Protein AF-A0A7S4VC64-F1 (afdb_monomer_lite)

Organism: NCBI:txid311494

Sequence (233 aa):
KFFASSNMVQVRLRLGAAVGELRHVLFEDFPPTAKVLAERPGQGLVALSEDEALPPRIVLSDFTGRRNFYARFSRRENLILLKAMKDHFLQQRNQDRLEELWEMSQEDTMRYKVILQEHLGKEVYPPVLRRFGLPDDQPVQLAVCAMQSIGDNLDVTETWLETEHVMQNTINIENAENLCREIMHKVGFNVKQIEKRLFDKRMQWSGGVRILAQRKQKAVEAQQQKAQEGQSR

Radius of gyration: 23.37 Å; chains: 1; bounding box: 54×50×85 Å

Structure (mmCIF, N/CA/C/O backbone):
data_AF-A0A7S4VC64-F1
#
_entry.id   AF-A0A7S4VC64-F1
#
loop_
_atom_site.group_PDB
_atom_site.id
_atom_site.type_symbol
_atom_site.label_atom_id
_atom_site.label_alt_id
_atom_site.label_comp_id
_atom_site.label_asym_id
_atom_site.label_entity_id
_atom_site.label_seq_id
_atom_site.pdbx_PDB_ins_code
_atom_site.Cartn_x
_atom_site.Cartn_y
_atom_site.Cartn_z
_atom_site.occupancy
_atom_site.B_iso_or_equiv
_atom_site.auth_seq_id
_atom_site.auth_comp_id
_atom_site.auth_asym_id
_atom_site.auth_atom_id
_atom_site.pdbx_PDB_model_num
ATOM 1 N N . LYS A 1 1 ? -14.322 31.426 0.150 1.00 40.38 1 LYS A N 1
ATOM 2 C CA . LYS A 1 1 ? -15.280 30.296 0.221 1.00 40.38 1 LYS A CA 1
ATOM 3 C C . LYS A 1 1 ? -14.901 29.457 1.435 1.00 40.38 1 LYS A C 1
ATOM 5 O O . LYS A 1 1 ? -13.885 28.782 1.380 1.00 40.38 1 LYS A O 1
ATOM 10 N N . PHE A 1 2 ? -15.637 29.588 2.541 1.00 39.72 2 PHE A N 1
ATOM 11 C CA . PHE A 1 2 ? -15.517 28.687 3.688 1.00 39.72 2 PHE A CA 1
ATOM 12 C C . PHE A 1 2 ? -16.130 27.354 3.263 1.00 39.72 2 PHE A C 1
ATOM 14 O O . PHE A 1 2 ? -17.342 27.270 3.078 1.00 39.72 2 PHE A O 1
ATOM 21 N N . PHE A 1 3 ? -15.306 26.337 3.026 1.00 44.88 3 PHE A N 1
ATOM 22 C CA . PHE A 1 3 ? -15.821 24.977 2.991 1.00 44.88 3 PHE A CA 1
ATOM 23 C C . PHE A 1 3 ? -16.212 24.661 4.430 1.00 44.88 3 PHE A C 1
ATOM 25 O O . PHE A 1 3 ? -15.342 24.530 5.286 1.00 44.88 3 PHE A O 1
ATOM 32 N N . ALA A 1 4 ? -17.512 24.621 4.718 1.00 44.94 4 ALA A N 1
ATOM 33 C CA . ALA A 1 4 ? -17.996 23.931 5.899 1.00 44.94 4 ALA A CA 1
ATOM 34 C C . ALA A 1 4 ? -17.611 22.464 5.691 1.00 44.94 4 ALA A C 1
ATOM 36 O O . ALA A 1 4 ? -18.317 21.726 5.006 1.00 44.94 4 ALA A O 1
ATOM 37 N N . SER A 1 5 ? -16.421 22.082 6.156 1.00 52.69 5 SER A N 1
ATOM 38 C CA . SER A 1 5 ? -16.000 20.691 6.205 1.00 52.69 5 SER A CA 1
ATOM 39 C C . SER A 1 5 ? -17.084 19.972 6.985 1.00 52.69 5 SER A C 1
ATOM 41 O O . SER A 1 5 ? -17.291 20.260 8.164 1.00 52.69 5 SER A O 1
ATOM 43 N N . SER A 1 6 ? -17.850 19.112 6.316 1.00 66.12 6 SER A N 1
ATOM 44 C CA . SER A 1 6 ? -18.757 18.231 7.030 1.00 66.12 6 SER A CA 1
ATOM 45 C C . SER A 1 6 ? -17.904 17.500 8.060 1.00 66.12 6 SER A C 1
ATOM 47 O O . SER A 1 6 ? -16.946 16.837 7.671 1.00 66.12 6 SER A O 1
ATOM 49 N N . ASN A 1 7 ? -18.222 17.636 9.349 1.00 86.81 7 ASN A N 1
ATOM 50 C CA . ASN A 1 7 ? -17.535 16.958 10.459 1.00 86.81 7 ASN A CA 1
ATOM 51 C C . ASN A 1 7 ? -17.825 15.440 10.456 1.00 86.81 7 ASN A C 1
ATOM 53 O O . ASN A 1 7 ? -18.045 14.825 11.494 1.00 86.81 7 ASN A O 1
ATOM 57 N N . MET A 1 8 ? -17.919 14.850 9.268 1.00 93.12 8 MET A N 1
ATOM 58 C CA . MET A 1 8 ? -18.268 13.472 9.007 1.00 93.12 8 MET A CA 1
ATOM 59 C C . MET A 1 8 ? -17.117 12.819 8.262 1.00 93.12 8 MET A C 1
ATOM 61 O O . MET A 1 8 ? -16.714 13.270 7.193 1.00 93.12 8 MET A O 1
ATOM 65 N N . VAL A 1 9 ? -16.648 11.716 8.826 1.00 95.38 9 VAL A N 1
ATOM 66 C CA . VAL A 1 9 ? -15.680 10.811 8.221 1.00 95.38 9 VAL A CA 1
ATOM 67 C C . VAL A 1 9 ? -16.370 9.479 7.954 1.00 95.38 9 VAL A C 1
ATOM 69 O O . VAL A 1 9 ? -17.212 9.035 8.735 1.00 95.38 9 VAL A O 1
ATOM 72 N N . GLN A 1 10 ? -16.031 8.841 6.841 1.00 96.69 10 GLN A N 1
ATOM 73 C CA . GLN A 1 10 ? -16.479 7.492 6.521 1.00 96.69 10 GLN A CA 1
ATOM 74 C C . GLN A 1 10 ? -15.362 6.492 6.809 1.00 96.69 10 GLN A C 1
ATOM 76 O O . GLN A 1 10 ? -14.200 6.726 6.479 1.00 96.69 10 GLN A O 1
ATOM 81 N N . VAL A 1 11 ? -15.710 5.358 7.411 1.00 97.44 11 VAL A N 1
ATOM 82 C CA . VAL A 1 11 ? -14.756 4.284 7.697 1.00 97.44 11 VAL A CA 1
ATOM 83 C C . VAL A 1 11 ? -15.328 2.967 7.199 1.00 97.44 11 VAL A C 1
ATOM 85 O O . VAL A 1 11 ? -16.446 2.596 7.553 1.00 97.44 11 VAL A O 1
ATOM 88 N N . ARG A 1 12 ? -14.564 2.246 6.377 1.00 97.19 12 ARG A N 1
ATOM 89 C CA . ARG A 1 12 ? -14.934 0.912 5.902 1.00 97.19 12 ARG A CA 1
ATOM 90 C C . ARG A 1 12 ? -14.392 -0.146 6.856 1.00 97.19 12 ARG A C 1
ATOM 92 O O . ARG A 1 12 ? -13.185 -0.382 6.898 1.00 97.19 12 ARG A O 1
ATOM 99 N N . LEU A 1 13 ? -15.300 -0.804 7.568 1.00 96.44 13 LEU A N 1
ATOM 100 C CA . LEU A 1 13 ? -15.012 -1.878 8.518 1.00 96.44 13 LEU A CA 1
ATOM 101 C C . LEU A 1 13 ? -15.751 -3.162 8.134 1.00 96.44 13 LEU A C 1
ATOM 103 O O . LEU A 1 13 ? -16.685 -3.145 7.329 1.00 96.44 13 LEU A O 1
ATOM 107 N N . ARG A 1 14 ? -15.338 -4.286 8.723 1.00 94.94 14 ARG A N 1
ATOM 108 C CA . ARG A 1 14 ? -16.086 -5.544 8.627 1.00 94.94 14 ARG A CA 1
ATOM 109 C C . ARG A 1 14 ? -17.387 -5.452 9.427 1.00 94.94 14 ARG A C 1
ATOM 111 O O . ARG A 1 14 ? -17.482 -4.708 10.402 1.00 94.94 14 ARG A O 1
ATOM 118 N N . LEU A 1 15 ? -18.395 -6.225 9.023 1.00 94.88 15 LEU A N 1
ATOM 119 C CA . LEU A 1 15 ? -19.654 -6.297 9.762 1.00 94.88 15 LEU A CA 1
ATOM 120 C C . LEU A 1 15 ? -19.394 -6.813 11.184 1.00 94.88 15 L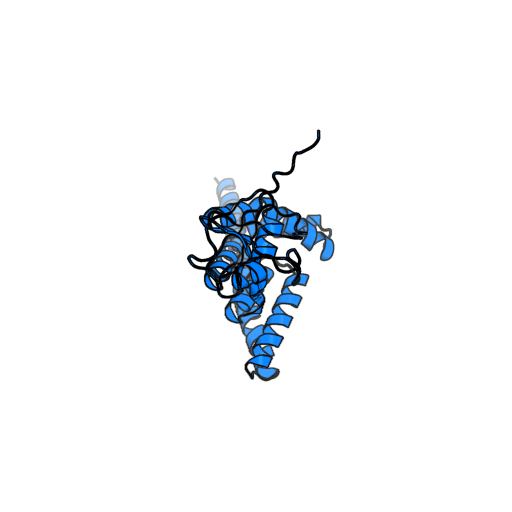EU A C 1
ATOM 122 O O . LEU A 1 15 ? -18.740 -7.841 11.352 1.00 94.88 15 LEU A O 1
ATOM 126 N N . GLY A 1 16 ? -19.907 -6.097 12.186 1.00 96.19 16 GLY A N 1
ATOM 127 C CA . GLY A 1 16 ? -19.697 -6.431 13.596 1.00 96.19 16 GLY A CA 1
ATOM 128 C C . GLY A 1 16 ? -18.306 -6.083 14.134 1.00 96.19 16 GLY A C 1
ATOM 129 O O . GLY A 1 16 ? -17.947 -6.575 15.198 1.00 96.19 16 GLY A O 1
ATOM 130 N N . ALA A 1 17 ? -17.520 -5.266 13.421 1.00 97.56 17 ALA A N 1
ATOM 131 C CA . ALA A 1 17 ? -16.239 -4.775 13.922 1.00 97.56 17 ALA A CA 1
ATOM 132 C C . ALA A 1 17 ? -16.399 -4.070 15.279 1.00 97.56 17 ALA A C 1
ATOM 134 O O . ALA A 1 17 ? -17.352 -3.317 15.494 1.00 97.56 17 ALA A O 1
ATOM 135 N N . ALA A 1 18 ? -15.442 -4.311 16.174 1.00 98.31 18 ALA A N 1
ATOM 136 C CA . ALA A 1 18 ? -15.383 -3.675 17.482 1.00 98.31 18 ALA A CA 1
ATOM 137 C C . ALA A 1 18 ? -14.622 -2.340 17.436 1.00 98.31 18 ALA A C 1
ATOM 139 O O . ALA A 1 18 ? -13.915 -2.046 16.463 1.00 98.31 18 ALA A O 1
ATOM 140 N N . VAL A 1 19 ? -14.729 -1.547 18.504 1.00 98.19 19 VAL A N 1
ATOM 141 C CA . VAL A 1 19 ? -13.995 -0.278 18.679 1.00 98.19 19 VAL A CA 1
ATOM 142 C C . VAL A 1 19 ? -12.496 -0.447 18.431 1.00 98.19 19 VAL A C 1
ATOM 144 O O . VAL A 1 19 ? -11.906 0.372 17.721 1.00 98.19 19 VAL A O 1
ATOM 147 N N . GLY A 1 20 ? -11.897 -1.539 18.910 1.00 97.50 20 GLY A N 1
ATOM 148 C CA . GLY A 1 20 ? -10.482 -1.821 18.686 1.00 97.50 20 GLY A CA 1
ATOM 149 C C . GLY A 1 20 ? -10.107 -1.867 17.201 1.00 97.50 20 GLY A C 1
ATOM 150 O O . GLY A 1 20 ? -9.098 -1.286 16.803 1.00 97.50 20 GLY A O 1
ATOM 151 N N . GLU A 1 21 ? -10.928 -2.479 16.338 1.00 96.81 21 GLU A N 1
ATOM 152 C CA . GLU A 1 21 ? -10.656 -2.544 14.891 1.00 96.81 21 GLU A CA 1
ATOM 153 C C . GLU A 1 21 ? -10.739 -1.158 14.238 1.00 96.81 21 GLU A C 1
ATOM 155 O O . GLU A 1 21 ? -9.880 -0.808 13.427 1.00 96.81 21 GLU A O 1
ATOM 160 N N . LEU A 1 22 ? -11.708 -0.330 14.638 1.00 97.88 22 LEU A N 1
ATOM 161 C CA . LEU A 1 22 ? -11.791 1.061 14.189 1.00 97.88 22 LEU A CA 1
ATOM 162 C C . LEU A 1 22 ? -10.534 1.851 14.557 1.00 97.88 22 LEU A C 1
ATOM 164 O O . LEU A 1 22 ? -9.997 2.554 13.699 1.00 97.88 22 LEU A O 1
ATOM 168 N N . ARG A 1 23 ? -10.026 1.709 15.788 1.00 97.44 23 ARG A N 1
ATOM 169 C CA . ARG A 1 23 ? -8.777 2.372 16.197 1.00 97.44 23 ARG A CA 1
ATOM 170 C C . ARG A 1 23 ? -7.603 1.969 15.317 1.00 97.44 23 ARG A C 1
ATOM 172 O O . ARG A 1 23 ? -6.830 2.828 14.912 1.00 97.44 23 ARG A O 1
ATOM 179 N N . HIS A 1 24 ? -7.500 0.689 14.965 1.00 94.94 24 HIS A N 1
ATOM 180 C CA . HIS A 1 24 ? -6.450 0.206 14.067 1.00 94.94 24 HIS A CA 1
ATOM 181 C C . HIS A 1 24 ? -6.574 0.769 12.643 1.00 94.94 24 HIS A C 1
ATOM 183 O O . HIS A 1 24 ? -5.562 0.903 11.958 1.00 94.94 24 HIS A O 1
ATOM 189 N N . VAL A 1 25 ? -7.790 1.076 12.179 1.00 96.50 25 VAL A N 1
ATOM 190 C CA . VAL A 1 25 ? -8.025 1.665 10.849 1.00 96.50 25 VAL A CA 1
ATOM 191 C C . VAL A 1 25 ? -7.752 3.171 10.830 1.00 96.50 25 VAL A C 1
ATOM 193 O O . VAL A 1 25 ? -7.236 3.679 9.835 1.00 96.50 25 VAL A O 1
ATOM 196 N N . LEU A 1 26 ? -8.075 3.887 11.908 1.00 96.38 26 LEU A N 1
ATOM 197 C CA . LEU A 1 26 ? -7.801 5.324 12.020 1.00 96.38 26 LEU A CA 1
ATOM 198 C C . LEU A 1 26 ? -6.333 5.618 12.376 1.00 96.38 26 LEU A C 1
ATOM 200 O O . LEU A 1 26 ? -5.785 6.620 11.922 1.00 96.38 26 LEU A O 1
ATOM 204 N N . PHE A 1 27 ? -5.694 4.717 13.129 1.00 93.25 27 PHE A N 1
ATOM 205 C CA . PHE A 1 27 ? -4.283 4.741 13.516 1.00 93.25 27 PHE A CA 1
ATOM 206 C C . PHE A 1 27 ? -3.828 6.118 14.042 1.00 93.25 27 PHE A C 1
ATOM 208 O O . PHE A 1 27 ? -4.328 6.571 15.068 1.00 93.25 27 PHE A O 1
ATOM 215 N N . GLU A 1 28 ? -2.905 6.791 13.351 1.00 94.06 28 GLU A N 1
ATOM 216 C CA . GLU A 1 28 ? -2.325 8.090 13.736 1.00 94.06 28 GLU A CA 1
ATOM 217 C C . GLU A 1 28 ? -3.353 9.220 13.885 1.00 94.06 28 GLU A C 1
ATOM 219 O O . GLU A 1 28 ? -3.123 10.168 14.635 1.00 94.06 28 GLU A O 1
ATOM 224 N N . ASP A 1 29 ? -4.497 9.111 13.210 1.00 96.06 29 ASP A N 1
ATOM 225 C CA . ASP A 1 29 ? -5.539 10.138 13.213 1.00 96.06 29 ASP A CA 1
ATOM 226 C C . ASP A 1 29 ? -6.508 10.007 14.407 1.00 96.06 29 ASP A C 1
ATOM 228 O O . ASP A 1 29 ? -7.432 10.815 14.559 1.00 96.06 29 ASP A O 1
ATOM 232 N N . PHE A 1 30 ? -6.325 8.986 15.256 1.00 96.94 30 PHE A N 1
ATOM 233 C CA . PHE A 1 30 ? -7.179 8.731 16.414 1.00 96.94 30 PHE A CA 1
ATOM 234 C C . PHE A 1 30 ? -6.356 8.379 17.664 1.00 96.94 30 PHE A C 1
ATOM 236 O O . PHE A 1 30 ? -6.014 7.212 17.881 1.00 96.94 30 PHE A O 1
ATOM 243 N N . PRO A 1 31 ? -6.024 9.378 18.506 1.00 96.31 31 PRO A N 1
ATOM 244 C CA . PRO A 1 31 ? -5.110 9.176 19.621 1.00 96.31 31 PRO A CA 1
ATOM 245 C C . PRO A 1 31 ? -5.678 8.192 20.662 1.00 96.31 31 PRO A C 1
ATOM 247 O O . PRO A 1 31 ? -6.897 8.086 20.818 1.00 96.31 31 PRO A O 1
ATOM 250 N N . PRO A 1 32 ? -4.830 7.503 21.452 1.00 96.44 32 PRO A N 1
ATOM 251 C CA . PRO A 1 32 ? -5.295 6.525 22.443 1.00 96.44 32 PRO A CA 1
ATOM 252 C C . PRO A 1 32 ? -6.256 7.096 23.497 1.00 96.44 32 PRO A C 1
ATOM 254 O O . PRO A 1 32 ? -7.091 6.373 24.031 1.00 96.44 32 PRO A O 1
ATOM 257 N N . THR A 1 33 ? -6.162 8.397 23.788 1.00 97.00 33 THR A N 1
ATOM 258 C CA . THR A 1 33 ? -7.036 9.108 24.735 1.00 97.00 33 THR A CA 1
ATOM 259 C C . THR A 1 33 ? -8.411 9.448 24.164 1.00 97.00 33 THR A C 1
ATOM 261 O O . THR A 1 33 ? -9.331 9.725 24.935 1.00 97.00 33 THR A O 1
ATOM 264 N N . ALA A 1 34 ? -8.558 9.444 22.837 1.00 97.75 34 ALA A N 1
ATOM 265 C CA . ALA A 1 34 ? -9.823 9.720 22.177 1.00 97.75 34 ALA A CA 1
ATOM 266 C C . ALA A 1 34 ? -10.854 8.633 22.488 1.00 97.75 34 ALA A C 1
ATOM 268 O O . ALA A 1 34 ? -10.515 7.457 22.654 1.00 97.75 34 ALA A O 1
ATOM 269 N N . LYS A 1 35 ? -12.129 9.014 22.540 1.00 98.25 35 LYS A N 1
ATOM 270 C CA . LYS A 1 35 ? -13.253 8.133 22.860 1.00 98.25 35 LYS A CA 1
ATOM 271 C C . LYS A 1 35 ? -14.104 7.878 21.628 1.00 98.25 35 LYS A C 1
ATOM 273 O O . LYS A 1 35 ? -14.359 8.786 20.838 1.00 98.25 35 LYS A O 1
ATOM 278 N N . VAL A 1 36 ? -14.591 6.647 21.518 1.00 98.31 36 VAL A N 1
ATOM 279 C CA . VAL A 1 36 ? -15.658 6.292 20.583 1.00 98.31 36 VAL A CA 1
ATOM 280 C C . VAL A 1 36 ? -16.973 6.341 21.340 1.00 98.31 36 VAL A C 1
ATOM 282 O O . VAL A 1 36 ? -17.155 5.621 22.319 1.00 98.31 36 VAL A O 1
ATOM 285 N N . LEU A 1 37 ? -17.866 7.225 20.917 1.00 98.50 37 LEU A N 1
ATOM 286 C CA . LEU A 1 37 ? -19.158 7.454 21.545 1.00 98.50 37 LEU A CA 1
ATOM 287 C C . LEU A 1 37 ? -20.273 6.962 20.623 1.00 98.50 37 LEU A C 1
ATOM 289 O O . LEU A 1 37 ? -20.210 7.157 19.408 1.00 98.50 37 LEU A O 1
ATOM 293 N N . ALA A 1 38 ? -21.326 6.393 21.194 1.00 98.19 38 ALA A N 1
ATOM 294 C CA . ALA A 1 38 ? -22.552 6.087 20.469 1.00 98.19 38 ALA A CA 1
ATOM 295 C C . ALA A 1 38 ? -23.783 6.525 21.255 1.00 98.19 38 ALA A C 1
ATOM 297 O O . ALA A 1 38 ? -23.772 6.579 22.484 1.00 98.19 38 ALA A O 1
ATOM 298 N N . GLU A 1 39 ? -24.853 6.830 20.530 1.00 98.12 39 GLU A N 1
ATOM 299 C CA . GLU A 1 39 ? -26.139 7.158 21.129 1.00 98.12 39 GLU A CA 1
ATOM 300 C C . GLU A 1 39 ? -26.838 5.883 21.617 1.00 98.12 39 GLU A C 1
ATOM 302 O O . GLU A 1 39 ? -27.030 4.933 20.854 1.00 98.12 39 GLU A O 1
ATOM 307 N N . ARG A 1 40 ? -27.226 5.861 22.894 1.00 97.62 40 ARG A N 1
ATOM 308 C CA . ARG A 1 40 ? -28.008 4.783 23.507 1.00 97.62 40 ARG A CA 1
ATOM 309 C C . ARG A 1 40 ? -29.369 5.310 23.975 1.00 97.62 40 ARG A C 1
ATOM 311 O O . ARG A 1 40 ? -29.413 6.353 24.640 1.00 97.62 40 ARG A O 1
ATOM 318 N N . PRO A 1 41 ? -30.481 4.599 23.693 1.00 97.38 41 PRO A N 1
ATOM 319 C CA . PRO A 1 41 ? -31.811 5.013 24.133 1.00 97.38 41 PRO A CA 1
ATOM 320 C C . PRO A 1 41 ? -31.866 5.272 25.644 1.00 97.38 41 PRO A C 1
ATOM 322 O O . PRO A 1 41 ? -31.499 4.413 26.443 1.00 97.38 41 PRO A O 1
ATOM 325 N N . GLY A 1 42 ? -32.298 6.473 26.035 1.00 97.75 42 GLY A N 1
ATOM 326 C CA . GLY A 1 42 ? -32.420 6.888 27.438 1.00 97.75 42 GLY A CA 1
ATOM 327 C C . GLY A 1 42 ? -31.113 7.283 28.143 1.00 97.75 42 GLY A C 1
ATOM 328 O O . GLY A 1 42 ? -31.182 7.793 29.256 1.00 97.75 42 GLY A O 1
ATOM 329 N N . GLN A 1 43 ? -29.943 7.092 27.521 1.00 97.62 43 GLN A N 1
ATOM 330 C CA . GLN A 1 43 ? -28.636 7.437 28.111 1.00 97.62 43 GLN A CA 1
ATOM 331 C C . GLN A 1 43 ? -27.899 8.557 27.360 1.00 97.62 43 GLN A C 1
ATOM 333 O O . GLN A 1 43 ? -26.991 9.166 27.918 1.00 97.62 43 GLN A O 1
ATOM 338 N N . GLY A 1 44 ? -28.284 8.854 26.113 1.00 97.50 44 GLY A N 1
ATOM 339 C CA . GLY A 1 44 ? -27.579 9.825 25.273 1.00 97.50 44 GLY A CA 1
ATOM 340 C C . GLY A 1 44 ? -26.273 9.252 24.717 1.00 97.50 44 GLY A C 1
ATOM 341 O O . GLY A 1 44 ? -26.205 8.063 24.408 1.00 97.50 44 GLY A O 1
ATOM 342 N N . LEU A 1 45 ? -25.241 10.088 24.561 1.00 98.19 45 LEU A N 1
ATOM 343 C CA . LEU A 1 45 ? -23.926 9.655 24.078 1.00 98.19 45 LEU A CA 1
ATOM 344 C C . LEU A 1 45 ? -23.140 8.948 25.187 1.00 98.19 45 LEU A C 1
ATOM 346 O O . LEU A 1 45 ? -22.784 9.558 26.194 1.00 98.19 45 LEU A O 1
ATOM 350 N N . VAL A 1 46 ? -22.820 7.675 24.968 1.00 98.31 46 VAL A N 1
ATOM 351 C CA . VAL A 1 46 ? -22.068 6.829 25.902 1.00 98.31 46 VAL A CA 1
ATOM 352 C C . VAL A 1 46 ? -20.783 6.354 25.233 1.00 98.31 46 VAL A C 1
ATOM 354 O O . VAL A 1 46 ? -20.780 6.028 24.047 1.00 98.31 46 VAL A O 1
ATOM 357 N N . ALA A 1 47 ? -19.684 6.323 25.990 1.00 98.50 47 ALA A N 1
ATOM 358 C CA . ALA A 1 47 ? -18.420 5.776 25.510 1.00 98.50 47 ALA A CA 1
ATOM 359 C C . ALA A 1 47 ? -18.487 4.248 25.412 1.00 98.50 47 ALA A C 1
ATOM 361 O O . ALA A 1 47 ? -18.889 3.581 26.365 1.00 98.50 47 ALA A O 1
ATOM 362 N N . LEU A 1 48 ? -18.081 3.722 24.261 1.00 98.50 48 LEU A N 1
ATOM 363 C CA . LEU A 1 48 ? -18.012 2.292 23.983 1.00 98.50 48 LEU A CA 1
ATOM 364 C C . LEU A 1 48 ? -16.694 1.700 24.507 1.00 98.50 48 LEU A C 1
ATOM 366 O O . LEU A 1 48 ? -15.669 2.390 24.523 1.00 98.50 48 LEU A O 1
ATOM 370 N N . SER A 1 49 ? -16.709 0.431 24.925 1.00 98.19 49 SER A N 1
ATOM 371 C CA . SER A 1 49 ? -15.484 -0.308 25.273 1.00 98.19 49 SER A CA 1
ATOM 372 C C . SER A 1 49 ? -14.782 -0.859 24.025 1.00 98.19 49 SER A C 1
ATOM 374 O O . SER A 1 49 ? -15.393 -0.971 22.966 1.00 98.19 49 SER A O 1
ATOM 376 N N . GLU A 1 50 ? -13.500 -1.226 24.140 1.00 98.00 50 GLU A N 1
ATOM 377 C CA . GLU A 1 50 ? -12.687 -1.713 23.007 1.00 98.00 50 GLU A CA 1
ATOM 378 C C . GLU A 1 50 ? -13.281 -2.941 22.296 1.00 98.00 50 GLU A C 1
ATOM 380 O O . GLU A 1 50 ? -13.188 -3.048 21.072 1.00 98.00 50 GLU A O 1
ATOM 385 N N . ASP A 1 51 ? -13.929 -3.830 23.053 1.00 98.31 51 ASP A N 1
ATOM 386 C CA . ASP A 1 51 ? -14.523 -5.074 22.549 1.00 98.31 51 ASP A CA 1
ATOM 387 C C . ASP A 1 51 ? -15.980 -4.908 22.087 1.00 98.31 51 ASP A C 1
ATOM 389 O O . ASP A 1 51 ? -16.588 -5.851 21.575 1.00 98.31 51 ASP A O 1
ATOM 393 N N . GLU A 1 52 ? -16.574 -3.727 22.272 1.00 98.44 52 GLU A N 1
ATOM 394 C CA . GLU A 1 52 ? -17.966 -3.495 21.909 1.00 98.44 52 GLU A CA 1
ATOM 395 C C . GLU A 1 52 ? -18.128 -3.311 20.397 1.00 98.44 52 GLU A C 1
ATOM 397 O O . GLU A 1 52 ? -17.372 -2.581 19.749 1.00 98.44 52 GLU A O 1
ATOM 402 N N . ALA A 1 53 ? -19.148 -3.964 19.833 1.00 98.12 53 ALA A N 1
ATOM 403 C CA . ALA A 1 53 ? -19.492 -3.844 18.424 1.00 98.12 53 ALA A CA 1
ATOM 404 C C . ALA A 1 53 ? -19.927 -2.413 18.079 1.00 98.12 53 ALA A C 1
ATOM 406 O O . ALA A 1 53 ? -20.738 -1.796 18.771 1.00 98.12 53 ALA A O 1
ATOM 407 N N . LEU A 1 54 ? -19.415 -1.899 16.964 1.00 98.31 54 LEU A N 1
ATOM 408 C CA . LEU A 1 54 ? -19.706 -0.544 16.518 1.00 98.31 54 LEU A CA 1
ATOM 409 C C . LEU A 1 54 ? -21.099 -0.456 15.878 1.00 98.31 54 LEU A C 1
ATOM 411 O O . LEU A 1 54 ? -21.393 -1.211 14.943 1.00 98.31 54 LEU A O 1
ATOM 415 N N . PRO A 1 55 ? -21.951 0.494 16.303 1.00 97.38 55 PRO A N 1
ATOM 416 C CA . PRO A 1 55 ? -23.155 0.819 15.556 1.00 97.38 55 PRO A CA 1
ATOM 417 C C . PRO A 1 55 ? -22.800 1.561 14.252 1.00 97.38 55 PRO A C 1
ATOM 419 O O . PRO A 1 55 ? -21.698 2.098 14.116 1.00 97.38 55 PRO A O 1
ATOM 422 N N . PRO A 1 56 ? -23.735 1.673 13.288 1.00 96.31 56 PRO A N 1
ATOM 423 C CA . PRO A 1 56 ? -23.472 2.330 12.001 1.00 96.31 56 PRO A CA 1
ATOM 424 C C . PRO A 1 56 ? -23.082 3.815 12.087 1.00 96.31 56 PRO A C 1
ATOM 426 O O . PRO A 1 56 ? -22.547 4.363 11.125 1.00 96.31 56 PRO A O 1
ATOM 429 N N . ARG A 1 57 ? -23.396 4.491 13.200 1.00 96.81 57 ARG A N 1
ATOM 430 C CA . ARG A 1 57 ? -23.055 5.896 13.451 1.00 96.81 57 ARG A CA 1
ATOM 431 C C . ARG A 1 57 ? -22.466 6.038 14.845 1.00 96.81 57 ARG A C 1
ATOM 433 O O . ARG A 1 57 ? -23.062 5.584 15.816 1.00 96.81 57 ARG A O 1
ATOM 440 N N . ILE A 1 58 ? -21.325 6.705 14.912 1.00 97.69 58 ILE A N 1
ATOM 441 C CA . ILE A 1 58 ? -20.567 6.973 16.132 1.00 97.69 58 ILE A CA 1
ATOM 442 C C . ILE A 1 58 ? -20.077 8.419 16.114 1.00 97.69 58 ILE A C 1
ATOM 444 O O . ILE A 1 58 ? -20.033 9.057 15.061 1.00 97.69 58 ILE A O 1
ATOM 448 N N . VAL A 1 59 ? -19.680 8.919 17.278 1.00 97.81 59 VAL A N 1
ATOM 449 C CA . VAL A 1 59 ? -18.984 10.196 17.438 1.00 97.81 59 VAL A CA 1
ATOM 450 C C . VAL A 1 59 ? -17.585 9.910 17.970 1.00 97.81 59 VAL A C 1
ATOM 452 O O . VAL A 1 59 ? -17.416 9.159 18.928 1.00 97.81 59 VAL A O 1
ATOM 455 N N . LEU A 1 60 ? -16.581 10.504 17.334 1.00 97.69 60 LEU A N 1
ATOM 456 C CA . LEU A 1 60 ? -15.183 10.402 17.739 1.00 97.69 60 LEU A CA 1
ATOM 457 C C . LEU A 1 60 ? -14.811 11.667 18.514 1.00 97.69 60 LEU A C 1
ATOM 459 O O . LEU A 1 60 ? -14.963 12.766 17.980 1.00 97.69 60 LEU A O 1
ATOM 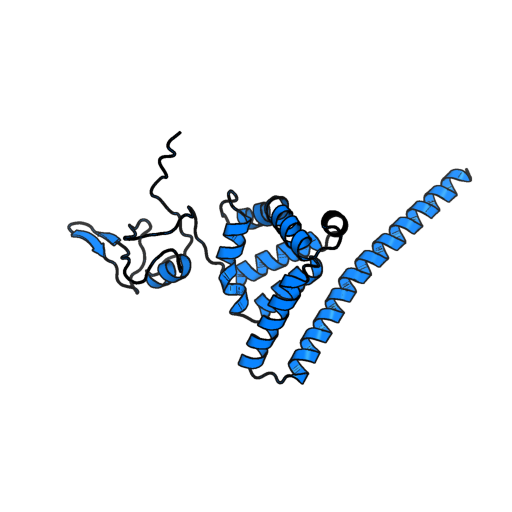463 N N . SER A 1 61 ? -14.338 11.539 19.756 1.00 97.69 61 SER A N 1
ATOM 464 C CA . SER A 1 61 ? -13.705 12.676 20.442 1.00 97.69 61 SER A CA 1
ATOM 465 C C . SER A 1 61 ? -12.282 12.868 19.925 1.00 97.69 61 SER A C 1
ATOM 467 O O . SER A 1 61 ? -11.665 11.906 19.482 1.00 97.69 61 SER A O 1
ATOM 469 N N . ASP A 1 62 ? -11.762 14.096 19.970 1.00 95.62 62 ASP A N 1
ATOM 470 C CA . ASP A 1 62 ? -10.339 14.402 19.730 1.00 95.62 62 ASP A CA 1
ATOM 471 C C . ASP A 1 62 ? -9.759 13.822 18.423 1.00 95.62 62 ASP A C 1
ATOM 473 O O . ASP A 1 62 ? -8.570 13.520 18.332 1.00 95.62 62 ASP A O 1
ATOM 477 N N . PHE A 1 63 ? -10.606 13.644 17.405 1.00 96.00 63 PHE A N 1
ATOM 478 C CA . PHE A 1 63 ? -10.196 13.147 16.098 1.00 96.00 63 PHE A CA 1
ATOM 479 C C . PHE A 1 63 ? -9.370 14.213 15.373 1.00 96.00 63 PHE A C 1
ATOM 481 O O . PHE A 1 63 ? -9.844 15.326 15.140 1.00 96.00 63 PHE A O 1
ATOM 488 N N . THR A 1 64 ? -8.135 13.872 15.010 1.00 95.69 64 THR A N 1
ATOM 489 C CA . THR A 1 64 ? -7.174 14.789 14.370 1.00 95.69 64 THR A CA 1
ATOM 490 C C . THR A 1 64 ? -7.053 14.563 12.864 1.00 95.69 64 THR A C 1
ATOM 492 O O . THR A 1 64 ? -6.335 15.295 12.175 1.00 95.69 64 THR A O 1
ATOM 495 N N . GLY A 1 65 ? -7.774 13.567 12.346 1.00 93.88 65 GLY A N 1
ATOM 496 C CA . GLY A 1 65 ? -7.719 13.166 10.955 1.00 93.88 65 GLY A CA 1
ATOM 497 C C . GLY A 1 65 ? -8.220 14.220 9.981 1.00 93.88 65 GLY A C 1
ATOM 498 O O . GLY A 1 65 ? -9.232 14.883 10.196 1.00 93.88 65 GLY A O 1
ATOM 499 N N . ARG A 1 66 ? -7.516 14.333 8.853 1.00 92.00 66 ARG A N 1
ATOM 500 C CA . ARG A 1 66 ? -7.853 15.264 7.757 1.00 92.00 66 ARG A CA 1
ATOM 501 C C . ARG A 1 66 ? -8.552 14.594 6.577 1.00 92.00 66 ARG A C 1
ATOM 503 O O . ARG A 1 66 ? -8.997 15.272 5.656 1.00 92.00 66 ARG A O 1
ATOM 510 N N . ARG A 1 67 ? -8.588 13.262 6.572 1.00 92.19 67 ARG A N 1
ATOM 511 C CA . ARG A 1 67 ? -9.170 12.459 5.496 1.00 92.19 67 ARG A CA 1
ATOM 512 C C . ARG A 1 67 ? -10.667 12.289 5.722 1.00 92.19 67 ARG A C 1
ATOM 514 O O . ARG A 1 67 ? -11.108 12.111 6.853 1.00 92.19 67 ARG A O 1
ATOM 521 N N . ASN A 1 68 ? -11.426 12.265 4.633 1.00 93.69 68 ASN A N 1
ATOM 522 C CA . ASN A 1 68 ? -12.871 12.032 4.686 1.00 93.69 68 ASN A CA 1
ATOM 523 C C . ASN A 1 68 ? -13.230 10.541 4.650 1.00 93.69 68 ASN A C 1
ATOM 525 O O . ASN A 1 68 ? -14.371 10.179 4.930 1.00 93.69 68 ASN A O 1
ATOM 529 N N . PHE A 1 69 ? -12.271 9.677 4.304 1.00 96.06 69 PHE A N 1
ATOM 530 C CA . PHE A 1 69 ? -12.493 8.247 4.142 1.00 96.06 69 PHE A CA 1
ATOM 531 C C . PHE A 1 69 ? -11.295 7.427 4.635 1.00 96.06 69 PHE A C 1
ATOM 533 O O . PHE A 1 69 ? -10.146 7.733 4.310 1.00 96.06 69 PHE A O 1
ATOM 540 N N . TYR A 1 70 ? -11.572 6.363 5.388 1.00 97.12 70 TYR A N 1
ATOM 541 C CA . TYR A 1 70 ? -10.584 5.412 5.894 1.00 97.12 70 TYR A CA 1
ATOM 542 C C . TYR A 1 70 ? -11.000 3.991 5.532 1.00 97.12 70 TYR A C 1
ATOM 544 O O . TYR A 1 70 ? -12.159 3.600 5.666 1.00 97.12 70 TYR A O 1
ATOM 552 N N . ALA A 1 71 ? -10.035 3.188 5.111 1.00 97.19 71 ALA A N 1
ATOM 553 C CA . ALA A 1 71 ? -10.205 1.759 4.926 1.00 97.19 71 ALA A CA 1
ATOM 554 C C . ALA A 1 71 ? -8.895 1.054 5.248 1.00 97.19 71 ALA A C 1
ATOM 556 O O . ALA A 1 71 ? -7.823 1.644 5.148 1.00 97.19 71 ALA A O 1
ATOM 557 N N . ARG A 1 72 ? -9.002 -0.233 5.563 1.00 96.06 72 ARG A N 1
ATOM 558 C CA . ARG A 1 72 ? -7.880 -1.167 5.576 1.00 96.06 72 ARG A CA 1
ATOM 559 C C . ARG A 1 72 ? -8.248 -2.361 4.710 1.00 96.06 72 ARG A C 1
ATOM 561 O O . ARG A 1 72 ? -9.368 -2.872 4.792 1.00 96.06 72 ARG A O 1
ATOM 568 N N . PHE A 1 73 ? -7.329 -2.780 3.853 1.00 96.44 73 PHE A N 1
ATOM 569 C CA . PHE A 1 73 ? -7.492 -3.976 3.047 1.00 96.44 73 PHE A CA 1
ATOM 570 C C . PHE A 1 73 ? -7.145 -5.216 3.849 1.00 96.44 73 PHE A C 1
ATOM 572 O O . PHE A 1 73 ? -6.136 -5.299 4.557 1.00 96.44 73 PHE A O 1
ATOM 579 N N . SER A 1 74 ? -8.011 -6.213 3.708 1.00 95.75 74 SER A N 1
ATOM 580 C CA . SER A 1 74 ? -7.688 -7.580 4.070 1.00 95.75 74 SER A CA 1
ATOM 581 C C . SER A 1 74 ? -6.545 -8.102 3.196 1.00 95.75 74 SER A C 1
ATOM 583 O O . SER A 1 74 ? -6.304 -7.627 2.083 1.00 95.75 74 SER A O 1
ATOM 585 N N . ARG A 1 75 ? -5.889 -9.173 3.656 1.00 96.50 75 ARG A N 1
ATOM 586 C CA . ARG A 1 75 ? -4.867 -9.895 2.881 1.00 96.50 75 ARG A CA 1
ATOM 587 C C . ARG A 1 75 ? -5.336 -10.219 1.456 1.00 96.50 75 ARG A C 1
ATOM 589 O O . ARG A 1 75 ? -4.587 -10.058 0.498 1.00 96.50 75 ARG A O 1
ATOM 596 N N . ARG A 1 76 ? -6.588 -10.673 1.317 1.00 96.75 76 ARG A N 1
ATOM 597 C CA . ARG A 1 76 ? -7.184 -11.030 0.024 1.00 96.75 76 ARG A CA 1
ATOM 598 C C . ARG A 1 76 ? -7.360 -9.808 -0.876 1.00 96.75 76 ARG A C 1
ATOM 600 O O . ARG A 1 76 ? -7.052 -9.899 -2.058 1.00 96.75 76 ARG A O 1
ATOM 607 N N . GLU A 1 77 ? -7.846 -8.693 -0.340 1.00 96.56 77 GLU A N 1
ATOM 608 C CA . GLU A 1 77 ? -8.023 -7.456 -1.110 1.00 96.56 77 GLU A CA 1
ATOM 609 C C . GLU A 1 77 ? -6.681 -6.887 -1.579 1.00 96.56 77 GLU A C 1
ATOM 611 O O . GLU A 1 77 ? -6.565 -6.560 -2.757 1.00 96.56 77 GLU A O 1
ATOM 616 N N . ASN A 1 78 ? -5.650 -6.885 -0.721 1.00 97.81 78 ASN A N 1
ATOM 617 C CA . ASN A 1 78 ? -4.292 -6.494 -1.116 1.00 97.81 78 ASN A CA 1
ATOM 618 C C . ASN A 1 78 ? -3.780 -7.337 -2.291 1.00 97.81 78 ASN A C 1
ATOM 620 O O . ASN A 1 78 ? -3.283 -6.791 -3.271 1.00 97.81 78 ASN A O 1
ATOM 624 N N . LEU A 1 79 ? -3.947 -8.665 -2.238 1.00 97.25 79 LEU A N 1
ATOM 625 C CA . LEU A 1 79 ? -3.549 -9.544 -3.343 1.00 97.25 79 LEU A CA 1
ATOM 626 C C . LEU A 1 79 ? -4.318 -9.252 -4.631 1.00 97.25 79 LEU A C 1
ATOM 628 O O . LEU A 1 79 ? -3.728 -9.278 -5.707 1.00 97.25 79 LEU A O 1
ATOM 632 N N . ILE A 1 80 ? -5.627 -9.012 -4.541 1.00 96.50 80 ILE A N 1
ATOM 633 C CA . ILE A 1 80 ? -6.452 -8.700 -5.714 1.00 96.50 80 ILE A CA 1
ATOM 634 C C . ILE A 1 80 ? -6.001 -7.377 -6.338 1.00 96.50 80 ILE A C 1
ATOM 636 O O . ILE A 1 80 ? -5.833 -7.313 -7.554 1.00 96.50 80 ILE A O 1
ATOM 640 N N . LEU A 1 81 ? -5.775 -6.348 -5.520 1.00 96.50 81 LEU A N 1
ATOM 641 C CA . LEU A 1 81 ? -5.312 -5.045 -5.984 1.00 96.50 81 LEU A CA 1
ATOM 642 C C . LEU A 1 81 ? -3.930 -5.144 -6.635 1.00 96.50 81 LEU A C 1
ATOM 644 O O . LEU A 1 81 ? -3.774 -4.704 -7.772 1.00 96.50 81 LEU A O 1
ATOM 648 N N . LEU A 1 82 ? -2.951 -5.758 -5.963 1.00 97.62 82 LEU A N 1
ATOM 649 C CA . LEU A 1 82 ? -1.587 -5.890 -6.485 1.00 97.62 82 LEU A CA 1
ATOM 650 C C . LEU A 1 82 ? -1.560 -6.692 -7.791 1.00 97.62 82 LEU A C 1
ATOM 652 O O . LEU A 1 82 ? -0.909 -6.290 -8.750 1.00 97.62 82 LEU A O 1
ATOM 656 N N . LYS A 1 83 ? -2.338 -7.779 -7.882 1.00 96.69 83 LYS A N 1
ATOM 657 C CA . LYS A 1 83 ? -2.493 -8.528 -9.138 1.00 96.69 83 LYS A CA 1
ATOM 658 C C . LYS A 1 83 ? -3.113 -7.676 -10.239 1.00 96.69 83 LYS A C 1
ATOM 660 O O . LYS A 1 83 ? -2.606 -7.693 -11.351 1.00 96.69 83 LYS A O 1
ATOM 665 N N . ALA A 1 84 ? -4.150 -6.896 -9.937 1.00 96.12 84 ALA A N 1
ATOM 666 C CA . ALA A 1 84 ? -4.759 -6.005 -10.921 1.00 96.12 84 ALA A CA 1
ATOM 667 C C . ALA A 1 84 ? -3.779 -4.927 -11.420 1.00 96.12 84 ALA A C 1
ATOM 669 O O . ALA A 1 84 ? -3.759 -4.640 -12.616 1.00 96.12 84 ALA A O 1
ATOM 670 N N . MET A 1 85 ? -2.948 -4.364 -10.535 1.00 96.50 85 MET A N 1
ATOM 671 C CA . MET A 1 85 ? -1.876 -3.435 -10.914 1.00 96.50 85 MET A CA 1
ATOM 672 C C . MET A 1 85 ? -0.830 -4.121 -11.794 1.00 96.50 85 MET A C 1
ATOM 674 O O . MET A 1 85 ? -0.488 -3.611 -12.858 1.00 96.50 85 MET A O 1
ATOM 678 N N . LYS A 1 86 ? -0.363 -5.306 -11.391 1.00 95.81 86 LYS A N 1
ATOM 679 C CA . LYS A 1 86 ? 0.588 -6.096 -12.173 1.00 95.81 86 LYS A CA 1
ATOM 680 C C . LYS A 1 86 ? 0.046 -6.398 -13.571 1.00 95.81 86 LYS A C 1
ATOM 682 O O . LYS A 1 86 ? 0.716 -6.122 -14.560 1.00 95.81 86 LYS A O 1
ATOM 687 N N . ASP A 1 87 ? -1.178 -6.907 -13.661 1.00 94.56 87 ASP A N 1
ATOM 688 C CA . ASP A 1 87 ? -1.829 -7.251 -14.927 1.00 94.56 87 ASP A CA 1
ATOM 689 C C . ASP A 1 87 ? -2.033 -6.020 -15.823 1.00 94.56 87 ASP A C 1
ATOM 691 O O . ASP A 1 87 ? -1.963 -6.129 -17.049 1.00 94.56 87 ASP A O 1
ATOM 695 N N . HIS A 1 88 ? -2.263 -4.841 -15.232 1.00 95.25 88 HIS A N 1
ATOM 696 C CA . HIS A 1 88 ? -2.291 -3.580 -15.967 1.00 95.25 88 HIS A CA 1
ATOM 697 C C . HIS A 1 88 ? -0.926 -3.301 -16.602 1.00 95.25 88 HIS A C 1
ATOM 699 O O . HIS A 1 88 ? -0.850 -3.127 -17.819 1.00 95.25 88 HIS A O 1
ATOM 705 N N . PHE A 1 89 ? 0.155 -3.303 -15.822 1.00 95.69 89 PHE A N 1
ATOM 706 C CA . PHE A 1 89 ? 1.478 -2.968 -16.345 1.00 95.69 89 PHE A CA 1
ATOM 707 C C . PHE A 1 89 ? 2.101 -4.060 -17.215 1.00 95.69 89 PHE A C 1
ATOM 709 O O . PHE A 1 89 ? 2.936 -3.736 -18.045 1.00 95.69 89 PHE A O 1
ATOM 716 N N . LEU A 1 90 ? 1.668 -5.320 -17.139 1.00 93.12 90 LEU A N 1
ATOM 717 C CA . LEU A 1 90 ? 2.104 -6.365 -18.079 1.00 93.12 90 LEU A CA 1
ATOM 718 C C . LEU A 1 90 ? 1.641 -6.125 -19.531 1.00 93.12 90 LEU A C 1
ATOM 720 O O . LEU A 1 90 ? 2.121 -6.789 -20.450 1.00 93.12 90 LEU A O 1
ATOM 724 N N . GLN A 1 91 ? 0.706 -5.203 -19.768 1.00 92.50 91 GLN A N 1
ATOM 725 C CA . GLN A 1 91 ? 0.273 -4.841 -21.118 1.00 92.50 91 GLN A CA 1
ATOM 726 C C . GLN A 1 91 ? 1.341 -3.995 -21.819 1.00 92.50 91 GLN A C 1
ATOM 728 O O . GLN A 1 91 ? 1.808 -3.009 -21.256 1.00 92.50 91 GLN A O 1
ATOM 733 N N . GLN A 1 92 ? 1.651 -4.310 -23.084 1.00 90.94 92 GLN A N 1
ATOM 734 C CA . GLN A 1 92 ? 2.716 -3.630 -23.839 1.00 90.94 92 GLN A CA 1
ATOM 735 C C . GLN A 1 92 ? 2.563 -2.105 -23.854 1.00 90.94 92 GLN A C 1
ATOM 737 O O . GLN A 1 92 ? 3.504 -1.406 -23.514 1.00 90.94 92 GLN A O 1
ATOM 742 N N . ARG A 1 93 ? 1.359 -1.594 -24.138 1.00 95.62 93 ARG A N 1
ATOM 743 C CA . ARG A 1 93 ? 1.081 -0.146 -24.135 1.00 95.62 93 ARG A CA 1
ATOM 744 C C . ARG A 1 93 ? 1.452 0.553 -22.820 1.00 95.62 93 ARG A C 1
ATOM 746 O O . ARG A 1 93 ? 1.816 1.719 -22.826 1.00 95.62 93 ARG A O 1
ATOM 753 N N . ASN A 1 94 ? 1.336 -0.151 -21.694 1.00 95.69 94 ASN A N 1
ATOM 754 C CA . ASN A 1 94 ? 1.641 0.397 -20.378 1.00 95.69 94 ASN A CA 1
ATOM 755 C C . ASN A 1 94 ? 3.132 0.256 -20.060 1.00 95.69 94 ASN A C 1
ATOM 757 O O . ASN A 1 94 ? 3.665 1.101 -19.357 1.00 95.69 94 ASN A O 1
ATOM 761 N N . GLN A 1 95 ? 3.818 -0.753 -20.611 1.00 94.62 95 GLN A N 1
ATOM 762 C CA . GLN A 1 95 ? 5.284 -0.808 -20.603 1.00 94.62 95 GLN A CA 1
ATOM 763 C C . GLN A 1 95 ? 5.889 0.327 -21.437 1.00 94.62 95 GLN A C 1
ATOM 765 O O . GLN A 1 95 ? 6.761 1.024 -20.935 1.00 94.62 95 GLN A O 1
ATOM 770 N N . ASP A 1 96 ? 5.370 0.581 -22.643 1.00 93.19 96 ASP A N 1
ATOM 771 C CA . ASP A 1 96 ? 5.792 1.724 -23.468 1.00 93.19 96 ASP A CA 1
ATOM 772 C C . ASP A 1 96 ? 5.559 3.041 -22.703 1.00 93.19 96 ASP A C 1
ATOM 774 O O . ASP A 1 96 ? 6.417 3.917 -22.665 1.00 93.19 96 ASP A O 1
ATOM 778 N N . ARG A 1 97 ? 4.436 3.147 -21.977 1.00 97.06 97 ARG A N 1
ATOM 779 C CA . ARG A 1 97 ? 4.187 4.294 -21.102 1.00 97.06 97 ARG A CA 1
ATOM 780 C C . ARG A 1 97 ? 5.211 4.408 -19.967 1.00 97.06 97 ARG A C 1
ATOM 782 O O . ARG A 1 97 ? 5.617 5.519 -19.657 1.00 97.06 97 ARG A O 1
ATOM 789 N N . LEU A 1 98 ? 5.628 3.309 -19.334 1.00 95.94 98 LEU A N 1
ATOM 790 C CA . LEU A 1 98 ? 6.667 3.343 -18.294 1.00 95.94 98 LEU A CA 1
ATOM 791 C C . LEU A 1 98 ? 8.024 3.801 -18.851 1.00 95.94 98 LEU A C 1
ATOM 793 O O . LEU A 1 98 ? 8.716 4.540 -18.152 1.00 95.94 98 LEU A O 1
ATOM 797 N N . GLU A 1 99 ? 8.370 3.408 -20.083 1.00 95.88 99 GLU A N 1
ATOM 798 C CA . GLU A 1 99 ? 9.558 3.895 -20.804 1.00 95.88 99 GLU A CA 1
ATOM 799 C C . GLU A 1 99 ? 9.479 5.422 -20.992 1.00 95.88 99 GLU A C 1
ATOM 801 O O . GLU A 1 99 ? 10.388 6.140 -20.582 1.00 95.88 99 GLU A O 1
ATOM 806 N N . GLU A 1 100 ? 8.347 5.945 -21.476 1.00 97.38 100 GLU A N 1
ATOM 807 C CA . GLU A 1 100 ? 8.132 7.396 -21.608 1.00 97.38 100 GLU A CA 1
ATOM 808 C C . GLU A 1 100 ? 8.254 8.131 -20.263 1.00 97.38 100 GLU A C 1
ATOM 810 O O . GLU A 1 100 ? 8.857 9.201 -20.181 1.00 97.38 100 GLU A O 1
ATOM 815 N N . LEU A 1 101 ? 7.686 7.575 -19.184 1.00 97.31 101 LEU A N 1
ATOM 816 C CA . LEU A 1 101 ? 7.785 8.182 -17.852 1.00 97.31 101 LEU A CA 1
ATOM 817 C C . LEU A 1 101 ? 9.237 8.220 -17.345 1.00 97.31 101 LEU A C 1
ATOM 819 O O . LEU A 1 101 ? 9.611 9.177 -16.664 1.00 97.31 101 LEU A O 1
ATOM 823 N N . TRP A 1 102 ? 10.041 7.206 -17.679 1.00 96.25 102 TRP A N 1
ATOM 824 C CA . TRP A 1 102 ? 11.468 7.134 -17.353 1.00 96.25 102 TRP A CA 1
ATOM 825 C C . TRP A 1 102 ? 12.296 8.159 -18.141 1.00 96.25 102 TRP A C 1
ATOM 827 O O . TRP A 1 102 ? 13.152 8.851 -17.585 1.00 96.25 102 TRP A O 1
ATOM 837 N N . GLU A 1 103 ? 11.987 8.347 -19.422 1.00 96.50 103 GLU A N 1
ATOM 838 C CA . GLU A 1 103 ? 12.594 9.409 -20.228 1.00 96.50 103 GLU A CA 1
ATOM 839 C C . GLU A 1 103 ? 12.224 10.802 -19.683 1.00 96.50 103 GLU A C 1
ATOM 841 O O . GLU A 1 103 ? 13.085 11.670 -19.511 1.00 96.50 103 GLU A O 1
ATOM 846 N N . MET A 1 104 ? 10.955 11.012 -19.309 1.00 96.31 104 MET A N 1
ATOM 847 C CA . MET A 1 104 ? 10.479 12.262 -18.697 1.00 96.31 104 MET A CA 1
ATOM 848 C C . MET A 1 104 ? 11.140 12.569 -17.346 1.00 96.31 104 MET A C 1
ATOM 850 O O . MET A 1 104 ? 11.224 13.741 -16.949 1.00 96.31 104 MET A O 1
ATOM 854 N N . SER A 1 105 ? 11.599 11.543 -16.624 1.00 96.56 105 SER A N 1
ATOM 855 C CA . SER A 1 105 ? 12.347 11.717 -15.382 1.00 96.56 105 SER A CA 1
ATOM 856 C C . SER A 1 105 ? 13.826 12.016 -15.595 1.00 96.56 105 SER A C 1
ATOM 858 O O . SER A 1 105 ? 14.515 12.235 -14.604 1.00 96.56 105 SER A O 1
ATOM 860 N N . GLN A 1 106 ? 14.311 12.082 -16.841 1.00 96.62 106 GLN A N 1
ATOM 861 C CA . GLN A 1 106 ? 15.735 12.257 -17.156 1.00 96.62 106 GLN A CA 1
ATOM 862 C C . GLN A 1 106 ? 16.597 11.189 -16.473 1.00 96.62 106 GLN A C 1
ATOM 864 O O . GLN A 1 106 ? 17.666 11.496 -15.953 1.00 96.62 106 GLN A O 1
ATOM 869 N N . GLU A 1 107 ? 16.079 9.958 -16.408 1.00 92.69 107 GLU A N 1
ATOM 870 C CA . GLU A 1 107 ? 16.739 8.824 -15.748 1.00 92.69 107 GLU A CA 1
ATOM 871 C C . GLU A 1 107 ? 16.999 9.025 -14.238 1.00 92.69 107 GLU A C 1
ATOM 873 O O . GLU A 1 107 ? 17.706 8.244 -13.599 1.00 92.69 107 GLU A O 1
ATOM 878 N N . ASP A 1 108 ? 16.392 10.047 -13.623 1.00 96.31 108 ASP A N 1
ATOM 879 C CA . ASP A 1 108 ? 16.440 10.248 -12.180 1.00 96.31 108 ASP A CA 1
ATOM 880 C C . ASP A 1 108 ? 15.371 9.401 -11.482 1.00 96.31 108 ASP A C 1
ATOM 882 O O . ASP A 1 108 ? 14.166 9.544 -11.703 1.00 96.31 108 ASP A O 1
ATOM 886 N N . THR A 1 109 ? 15.819 8.523 -10.589 1.00 94.19 109 THR A N 1
ATOM 887 C CA . THR A 1 109 ? 14.952 7.557 -9.905 1.00 94.19 109 THR A CA 1
ATOM 888 C C . THR A 1 109 ? 13.924 8.226 -8.980 1.00 94.19 109 THR A C 1
ATOM 890 O O . THR A 1 109 ? 12.781 7.771 -8.882 1.00 94.19 109 THR A O 1
ATOM 893 N N . MET A 1 110 ? 14.293 9.314 -8.298 1.00 96.12 110 MET A N 1
ATOM 894 C CA . MET A 1 110 ? 13.379 10.012 -7.387 1.00 96.12 110 MET A CA 1
ATOM 895 C C . MET A 1 110 ? 12.278 10.730 -8.166 1.00 96.12 110 MET A C 1
ATOM 897 O O . MET A 1 110 ? 11.099 10.644 -7.814 1.00 96.12 110 MET A O 1
ATOM 901 N N . ARG A 1 111 ? 12.647 11.396 -9.259 1.00 97.06 111 ARG A N 1
ATOM 902 C CA . ARG A 1 111 ? 11.716 12.036 -10.182 1.00 97.06 111 ARG A CA 1
ATOM 903 C C . ARG A 1 111 ? 10.821 11.008 -10.867 1.00 97.06 111 ARG A C 1
ATOM 905 O O . ARG A 1 111 ? 9.620 11.252 -10.967 1.00 97.06 111 ARG A O 1
ATOM 912 N N . TYR A 1 112 ? 11.365 9.853 -11.254 1.00 97.12 112 TYR A N 1
ATOM 913 C CA . TYR A 1 112 ? 10.583 8.744 -11.800 1.00 97.12 112 TYR A CA 1
ATOM 914 C C . TYR A 1 112 ? 9.492 8.305 -10.828 1.00 97.12 112 TYR A C 1
ATOM 916 O O . TYR A 1 112 ? 8.325 8.250 -11.203 1.00 97.12 112 TYR A O 1
ATOM 924 N N . LYS A 1 113 ? 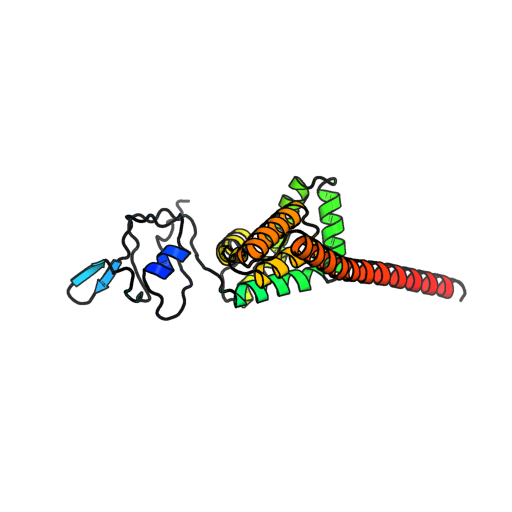9.838 8.090 -9.552 1.00 96.06 113 LYS A N 1
ATOM 925 C CA . LYS A 1 113 ? 8.874 7.721 -8.507 1.00 96.06 113 LYS A CA 1
ATOM 926 C C . LYS A 1 113 ? 7.726 8.730 -8.389 1.00 96.06 113 LYS A C 1
ATOM 928 O O . LYS A 1 113 ? 6.573 8.320 -8.267 1.00 96.06 113 LYS A O 1
ATOM 933 N N . VAL A 1 114 ? 8.021 10.031 -8.432 1.00 97.38 114 VAL A N 1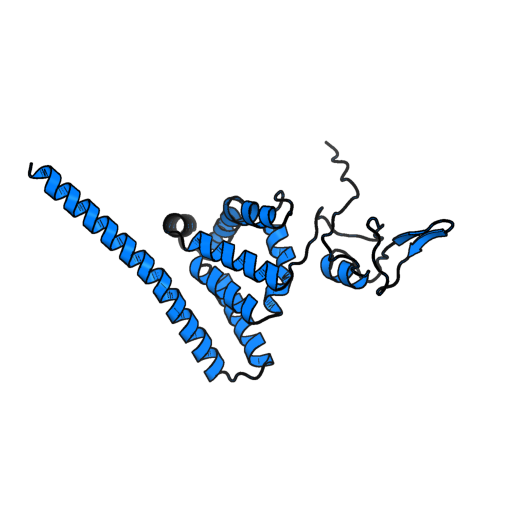
ATOM 934 C CA . VAL A 1 114 ? 6.995 11.088 -8.350 1.00 97.38 114 VAL A CA 1
ATOM 935 C C . VAL A 1 114 ? 6.062 11.051 -9.564 1.00 97.38 114 VAL A C 1
ATOM 937 O O . VAL A 1 114 ? 4.842 11.044 -9.399 1.00 97.38 114 VAL A O 1
ATOM 940 N N . ILE A 1 115 ? 6.621 10.971 -10.774 1.00 97.88 115 ILE A N 1
ATOM 941 C CA . ILE A 1 115 ? 5.848 10.919 -12.025 1.00 97.88 115 ILE A CA 1
ATOM 942 C C . ILE A 1 115 ? 5.017 9.628 -12.103 1.00 97.88 115 ILE A C 1
ATOM 944 O O . ILE A 1 115 ? 3.843 9.656 -12.478 1.00 97.88 115 ILE A O 1
ATOM 948 N N . LEU A 1 116 ? 5.594 8.495 -11.695 1.00 97.69 116 LEU A N 1
ATOM 949 C CA . LEU A 1 116 ? 4.901 7.214 -11.611 1.00 97.69 116 LEU A CA 1
ATOM 950 C C . LEU A 1 116 ? 3.732 7.289 -10.624 1.00 97.69 116 LEU A C 1
ATOM 952 O O . LEU A 1 116 ? 2.635 6.849 -10.950 1.00 97.69 116 LEU A O 1
ATOM 956 N N . GLN A 1 117 ? 3.922 7.884 -9.444 1.00 97.25 117 GLN A N 1
ATOM 957 C CA . GLN A 1 117 ? 2.852 8.057 -8.459 1.00 97.25 117 GLN A CA 1
ATOM 958 C C . GLN A 1 117 ? 1.695 8.908 -9.005 1.00 97.25 117 GLN A C 1
ATOM 960 O O . GLN A 1 117 ? 0.528 8.580 -8.772 1.00 97.25 117 GLN A O 1
ATOM 965 N N . GLU A 1 118 ? 1.996 9.965 -9.763 1.00 97.62 118 GLU A N 1
ATOM 966 C CA . GLU A 1 118 ? 0.985 10.766 -10.456 1.00 97.62 118 GLU A CA 1
ATOM 967 C C . GLU A 1 118 ? 0.223 9.934 -11.499 1.00 97.62 118 GLU A C 1
ATOM 969 O O . GLU A 1 118 ? -1.011 9.962 -11.536 1.00 97.62 118 GLU A O 1
ATOM 974 N N . HIS A 1 119 ? 0.938 9.145 -12.306 1.00 97.69 119 HIS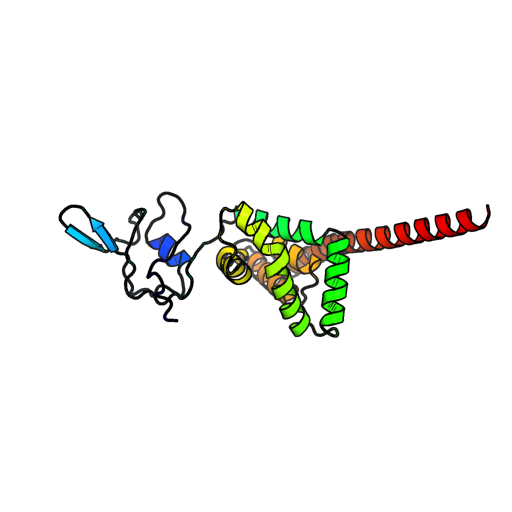 A N 1
ATOM 975 C CA . HIS A 1 119 ? 0.334 8.246 -13.287 1.00 97.69 119 HIS A CA 1
ATOM 976 C C . HIS A 1 119 ? -0.567 7.192 -12.625 1.00 97.69 119 HIS A C 1
ATOM 978 O O . HIS A 1 119 ? -1.714 7.016 -13.039 1.00 97.69 119 HIS A O 1
ATOM 984 N N . LEU A 1 120 ? -0.100 6.552 -11.548 1.00 97.62 120 LEU A N 1
ATOM 985 C CA . LEU A 1 120 ? -0.882 5.594 -10.766 1.00 97.62 120 LEU A CA 1
ATOM 986 C C . LEU A 1 120 ? -2.169 6.223 -10.223 1.00 97.62 120 LEU A C 1
ATOM 988 O O . LEU A 1 120 ? -3.230 5.600 -10.275 1.00 97.62 120 LEU A O 1
ATOM 992 N N . GLY A 1 121 ? -2.088 7.461 -9.732 1.00 97.06 121 GLY A N 1
ATOM 993 C CA . GLY A 1 121 ? -3.237 8.209 -9.229 1.00 97.06 121 GLY A CA 1
ATOM 994 C C . GLY A 1 121 ? -4.289 8.523 -10.283 1.00 97.06 121 GLY A C 1
ATOM 995 O O . GLY A 1 121 ? -5.473 8.533 -9.961 1.00 97.06 121 GLY A O 1
ATOM 996 N N . LYS A 1 122 ? -3.872 8.753 -11.528 1.00 97.56 122 LYS A N 1
ATOM 997 C CA . LYS A 1 122 ? -4.777 9.103 -12.630 1.00 97.56 122 LYS A CA 1
ATOM 998 C C . LYS A 1 122 ? -5.364 7.874 -13.321 1.00 97.56 122 LYS A C 1
ATOM 1000 O O . LYS A 1 122 ? -6.567 7.826 -13.556 1.00 97.56 122 LYS A O 1
ATOM 1005 N N . GLU A 1 123 ? -4.537 6.872 -13.606 1.00 96.88 123 GLU A N 1
ATOM 1006 C CA . GLU A 1 123 ? -4.892 5.801 -14.548 1.00 96.88 123 GLU A CA 1
ATOM 1007 C C . GLU A 1 123 ? -5.147 4.445 -13.877 1.00 96.88 123 GLU A C 1
ATOM 1009 O O . GLU A 1 123 ? -5.963 3.654 -14.355 1.00 96.88 123 GLU A O 1
ATOM 1014 N N . VAL A 1 124 ? -4.468 4.153 -12.763 1.00 96.38 124 VAL A N 1
ATOM 1015 C CA . VAL A 1 124 ? -4.424 2.789 -12.207 1.00 96.38 124 VAL A CA 1
ATOM 1016 C C . VAL A 1 124 ? -5.311 2.640 -10.980 1.00 96.38 124 VAL A C 1
ATOM 1018 O O . VAL A 1 124 ? -6.172 1.759 -10.938 1.00 96.38 124 VAL A O 1
ATOM 1021 N N . TYR A 1 125 ? -5.142 3.497 -9.976 1.00 97.12 125 TYR A N 1
ATOM 1022 C CA . TYR A 1 125 ? -5.879 3.373 -8.723 1.00 97.12 125 TYR A CA 1
ATOM 1023 C C . TYR A 1 125 ? -7.385 3.623 -8.860 1.00 97.12 125 TYR A C 1
ATOM 1025 O O . TYR A 1 125 ? -8.133 2.802 -8.328 1.00 97.12 125 TYR A O 1
ATOM 1033 N N . PRO A 1 126 ? -7.881 4.646 -9.586 1.00 97.31 126 PRO A N 1
ATOM 1034 C CA . PRO A 1 126 ? -9.320 4.898 -9.675 1.00 97.31 126 PRO A CA 1
ATOM 1035 C C . PRO A 1 126 ? -10.155 3.683 -10.123 1.00 97.31 126 PRO A C 1
ATOM 1037 O O . PRO A 1 126 ? -11.071 3.286 -9.397 1.00 97.31 126 PRO A O 1
ATOM 1040 N N . PRO A 1 127 ? -9.861 3.006 -11.257 1.00 96.25 127 PRO A N 1
ATOM 1041 C CA . PRO A 1 127 ? -10.649 1.844 -11.662 1.00 96.25 127 PRO A CA 1
ATOM 1042 C C . PRO A 1 127 ? -10.530 0.668 -10.685 1.00 96.25 127 PRO A C 1
ATOM 1044 O O . PRO A 1 127 ? -11.489 -0.090 -10.547 1.00 96.25 127 PRO A O 1
ATOM 1047 N N . VAL A 1 128 ? -9.392 0.504 -10.004 1.00 94.06 128 VAL A N 1
ATOM 1048 C CA . VAL A 1 128 ? -9.208 -0.574 -9.024 1.00 94.06 128 VAL A CA 1
ATOM 1049 C C . VAL A 1 128 ? -9.988 -0.289 -7.740 1.00 94.06 128 VAL A C 1
ATOM 1051 O O . VAL A 1 128 ? -10.721 -1.161 -7.284 1.00 94.06 128 VAL A O 1
ATOM 1054 N N . LEU A 1 129 ? -9.922 0.930 -7.201 1.00 96.06 129 LEU A N 1
ATOM 1055 C CA . LEU A 1 129 ? -10.665 1.350 -6.007 1.00 96.06 129 LEU A CA 1
ATOM 1056 C C . LEU A 1 129 ? -12.182 1.252 -6.210 1.00 96.06 129 LEU A C 1
ATOM 1058 O O . LEU A 1 129 ? -12.884 0.716 -5.349 1.00 96.06 129 LEU A O 1
ATOM 1062 N N . ARG A 1 130 ? -12.686 1.646 -7.388 1.00 96.31 130 ARG A N 1
ATOM 1063 C CA . ARG A 1 130 ? -14.110 1.504 -7.730 1.00 96.31 130 ARG A CA 1
ATOM 1064 C C . ARG A 1 130 ? -14.594 0.052 -7.696 1.00 96.31 130 ARG A C 1
ATOM 1066 O O . ARG A 1 130 ? -15.724 -0.193 -7.283 1.00 96.31 130 ARG A O 1
ATOM 1073 N N . ARG A 1 131 ? -13.749 -0.931 -8.042 1.00 94.62 131 ARG A N 1
ATOM 1074 C CA . ARG A 1 131 ? -14.097 -2.366 -7.922 1.00 94.62 131 ARG A CA 1
ATOM 1075 C C . ARG A 1 131 ? -14.315 -2.811 -6.473 1.00 94.62 131 ARG A C 1
ATOM 1077 O O . ARG A 1 131 ? -15.010 -3.797 -6.252 1.00 94.62 131 ARG A O 1
ATOM 1084 N N . PHE A 1 132 ? -13.748 -2.094 -5.505 1.00 94.94 132 PHE A N 1
ATOM 1085 C CA . PHE A 1 132 ? -13.936 -2.336 -4.072 1.00 94.94 132 PHE A CA 1
ATOM 1086 C C . PHE A 1 132 ? -15.022 -1.447 -3.443 1.00 94.94 132 PHE A C 1
ATOM 1088 O O . PHE A 1 132 ? -15.188 -1.476 -2.222 1.00 94.94 132 PHE A O 1
ATOM 1095 N N . GLY A 1 133 ? -15.747 -0.659 -4.249 1.00 95.62 133 GLY A N 1
ATOM 1096 C CA . GLY A 1 133 ? -16.772 0.272 -3.769 1.00 95.62 133 GLY A CA 1
ATOM 1097 C C . GLY A 1 133 ? -16.202 1.452 -2.978 1.00 95.62 133 GLY A C 1
ATOM 1098 O O . GLY A 1 133 ? -16.843 1.927 -2.045 1.00 95.62 133 GLY A O 1
ATOM 1099 N N . LEU A 1 134 ? -14.980 1.880 -3.300 1.00 96.06 134 LEU A N 1
ATOM 1100 C CA . LEU A 1 134 ? -14.273 2.956 -2.605 1.00 96.06 134 LEU A CA 1
ATOM 1101 C C . LEU A 1 134 ? -14.325 4.263 -3.402 1.00 96.06 134 LEU A C 1
ATOM 1103 O O . LEU A 1 134 ? -14.407 4.204 -4.633 1.00 96.06 134 LEU A O 1
ATOM 1107 N N . PRO A 1 135 ? -14.239 5.424 -2.727 1.00 95.94 135 PRO A N 1
ATOM 1108 C CA . PRO A 1 135 ? -14.122 6.703 -3.414 1.00 95.94 135 PRO A CA 1
ATOM 1109 C C . PRO A 1 135 ? -12.780 6.818 -4.154 1.00 95.94 135 PRO A C 1
ATOM 1111 O O . PRO A 1 135 ? -11.793 6.172 -3.798 1.00 95.94 135 PRO A O 1
ATOM 1114 N N . ASP A 1 136 ? -12.754 7.638 -5.202 1.00 95.19 136 ASP A N 1
ATOM 1115 C CA . ASP A 1 136 ? -11.599 7.861 -6.076 1.00 95.19 136 ASP A CA 1
ATOM 1116 C C . ASP A 1 136 ? -11.196 9.345 -6.175 1.00 95.19 136 ASP A C 1
ATOM 1118 O O . ASP A 1 136 ? -10.511 9.742 -7.114 1.00 95.19 136 ASP A O 1
ATOM 1122 N N . ASP A 1 137 ? -11.567 10.158 -5.181 1.00 94.00 137 ASP A N 1
ATOM 1123 C CA . ASP A 1 137 ? -11.205 11.576 -5.068 1.00 94.00 137 ASP A CA 1
ATOM 1124 C C . ASP A 1 137 ? -9.725 11.784 -4.699 1.00 94.00 137 ASP A C 1
ATOM 1126 O O . ASP A 1 137 ? -9.073 12.695 -5.211 1.00 94.00 137 ASP A O 1
ATOM 1130 N N . GLN A 1 138 ? -9.175 10.917 -3.842 1.00 94.62 138 GLN A N 1
ATOM 1131 C CA . GLN A 1 138 ? -7.758 10.903 -3.447 1.00 94.62 138 GLN A CA 1
ATOM 1132 C C . GLN A 1 138 ? -7.161 9.494 -3.588 1.00 94.62 138 GLN A C 1
ATOM 1134 O O . GLN A 1 138 ? -6.757 8.868 -2.602 1.00 94.62 138 GLN A O 1
ATOM 1139 N N . PRO A 1 139 ? -7.093 8.961 -4.818 1.00 95.19 139 PRO A N 1
ATOM 1140 C CA . PRO A 1 139 ? -6.934 7.531 -5.050 1.00 95.19 139 PRO A CA 1
ATOM 1141 C C . PRO A 1 139 ? -5.570 7.004 -4.587 1.00 95.19 139 PRO A C 1
ATOM 1143 O O . PRO A 1 139 ? -5.491 5.921 -4.015 1.00 95.19 139 PRO A O 1
ATOM 1146 N N . VAL A 1 140 ? -4.497 7.787 -4.755 1.00 95.75 140 VAL A N 1
ATOM 1147 C CA . VAL A 1 140 ? -3.154 7.399 -4.293 1.0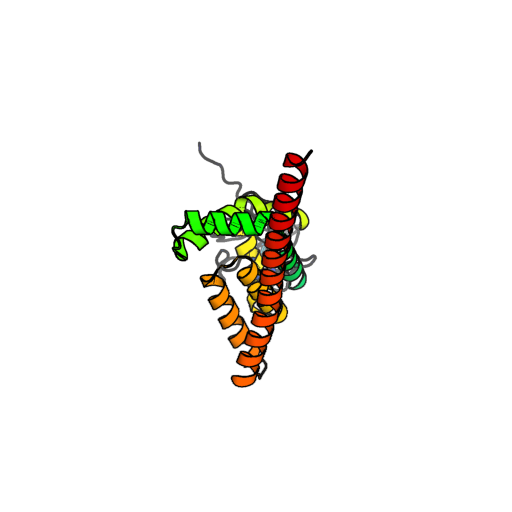0 95.75 140 VAL A CA 1
ATOM 1148 C C . VAL A 1 140 ? -3.101 7.303 -2.773 1.00 95.75 140 VAL A C 1
ATOM 1150 O O . VAL A 1 140 ? -2.682 6.282 -2.235 1.00 95.75 140 VAL A O 1
ATOM 1153 N N . GLN A 1 141 ? -3.525 8.361 -2.078 1.00 95.19 141 GLN A N 1
ATOM 1154 C CA . GLN A 1 141 ? -3.461 8.410 -0.621 1.00 95.19 141 GLN A CA 1
ATOM 1155 C C . GLN A 1 141 ? -4.351 7.329 -0.007 1.00 95.19 141 GLN A C 1
ATOM 1157 O O . GLN A 1 141 ? -3.924 6.635 0.912 1.00 95.19 141 GLN A O 1
ATOM 1162 N N . LEU A 1 142 ? -5.550 7.124 -0.559 1.00 95.81 142 LEU A N 1
ATOM 1163 C CA . LEU A 1 142 ? -6.437 6.062 -0.112 1.00 95.81 142 LEU A CA 1
ATOM 1164 C C . LEU A 1 142 ? -5.839 4.669 -0.343 1.00 95.81 142 LEU A C 1
ATOM 1166 O O . LEU A 1 142 ? -5.867 3.859 0.579 1.00 95.81 142 LEU A O 1
ATOM 1170 N N . ALA A 1 143 ? -5.279 4.386 -1.524 1.00 96.31 143 ALA A N 1
ATOM 1171 C CA . ALA A 1 143 ? -4.665 3.089 -1.811 1.00 96.31 143 ALA A CA 1
ATOM 1172 C C . ALA A 1 143 ? -3.484 2.800 -0.872 1.00 96.31 143 ALA A C 1
ATOM 1174 O O . ALA A 1 143 ? -3.455 1.746 -0.240 1.00 96.31 143 ALA A O 1
ATOM 1175 N N . VAL A 1 144 ? -2.564 3.758 -0.703 1.00 94.94 144 VAL A N 1
ATOM 1176 C CA . VAL A 1 144 ? -1.405 3.623 0.198 1.00 94.94 144 VAL A CA 1
ATOM 1177 C C . VAL A 1 144 ? -1.852 3.357 1.635 1.00 94.94 144 VAL A C 1
ATOM 1179 O O . VAL A 1 144 ? -1.343 2.444 2.281 1.00 94.94 144 VAL A O 1
ATOM 1182 N N . CYS A 1 145 ? -2.837 4.108 2.132 1.00 94.50 145 CYS A N 1
ATOM 1183 C CA . CYS A 1 145 ? -3.352 3.911 3.483 1.00 94.50 145 CYS A CA 1
ATOM 1184 C C . CYS A 1 145 ? -4.102 2.581 3.639 1.00 94.50 145 CYS A C 1
ATOM 1186 O O . CYS A 1 145 ? -3.913 1.883 4.631 1.00 94.50 145 CYS A O 1
ATOM 1188 N N . ALA A 1 146 ? -4.916 2.192 2.658 1.00 96.31 146 ALA A N 1
ATOM 1189 C CA . ALA A 1 146 ? -5.646 0.932 2.712 1.00 96.31 146 ALA A CA 1
ATOM 1190 C C . ALA A 1 146 ? -4.709 -0.285 2.676 1.00 96.31 146 ALA A C 1
ATOM 1192 O O . ALA A 1 146 ? -5.004 -1.304 3.301 1.00 96.31 146 ALA A O 1
ATOM 1193 N N . MET A 1 147 ? -3.564 -0.166 2.002 1.00 96.31 147 MET A N 1
ATOM 1194 C CA . MET A 1 147 ? -2.578 -1.232 1.828 1.00 96.31 147 MET A CA 1
ATOM 1195 C C . MET A 1 147 ? -1.486 -1.277 2.913 1.00 96.31 147 MET A C 1
ATOM 1197 O O . MET A 1 147 ? -0.507 -2.005 2.762 1.00 96.31 147 MET A O 1
ATOM 1201 N N . GLN A 1 148 ? -1.637 -0.565 4.035 1.00 93.44 148 GLN A N 1
ATOM 1202 C CA . GLN A 1 148 ? -0.645 -0.551 5.128 1.00 93.44 148 GLN A CA 1
ATOM 1203 C C . GLN A 1 148 ? -0.271 -1.949 5.667 1.00 93.44 148 GLN A C 1
ATOM 1205 O O . GLN A 1 148 ? 0.799 -2.123 6.238 1.00 93.44 148 GLN A O 1
ATOM 1210 N N . SER A 1 149 ? -1.124 -2.957 5.461 1.00 93.81 149 SER A N 1
ATOM 1211 C CA . SER A 1 149 ? -0.919 -4.351 5.882 1.00 93.81 149 SER A CA 1
ATOM 1212 C C . SER A 1 149 ? -0.154 -5.235 4.881 1.00 93.81 149 SER A C 1
ATOM 1214 O O . SER A 1 149 ? -0.094 -6.450 5.075 1.00 93.81 149 SER A O 1
ATOM 1216 N N . ILE A 1 150 ? 0.428 -4.691 3.797 1.00 95.00 150 ILE A N 1
ATOM 1217 C CA . ILE A 1 150 ? 1.222 -5.497 2.838 1.00 95.00 150 ILE A CA 1
ATOM 1218 C C . ILE A 1 150 ? 2.375 -6.242 3.530 1.00 95.00 150 ILE A C 1
ATOM 1220 O O . ILE A 1 150 ? 2.693 -7.370 3.145 1.00 95.00 150 ILE A O 1
ATOM 1224 N N . GLY A 1 151 ? 2.995 -5.622 4.537 1.00 93.75 151 GLY A N 1
ATOM 1225 C CA . GLY A 1 151 ? 4.144 -6.173 5.259 1.00 93.75 151 GLY A CA 1
ATOM 1226 C C . GLY A 1 151 ? 3.826 -7.292 6.244 1.00 93.75 151 GLY A C 1
ATOM 1227 O O . GLY A 1 151 ? 4.736 -7.945 6.741 1.00 93.75 151 GLY A O 1
ATOM 1228 N N . ASP A 1 152 ? 2.548 -7.553 6.514 1.00 94.31 152 ASP A N 1
ATOM 1229 C CA . ASP A 1 152 ? 2.148 -8.532 7.529 1.00 94.31 152 ASP A CA 1
ATOM 1230 C C . ASP A 1 152 ? 2.229 -9.979 7.001 1.00 94.31 152 ASP A C 1
ATOM 1232 O O . ASP A 1 152 ? 2.077 -10.943 7.755 1.00 94.31 152 ASP A O 1
ATOM 1236 N N . ASN A 1 153 ? 2.414 -10.170 5.688 1.00 96.56 153 ASN A N 1
ATOM 1237 C CA . ASN A 1 153 ? 2.351 -11.485 5.063 1.00 96.56 153 ASN A CA 1
ATOM 1238 C C . ASN A 1 153 ? 3.275 -11.633 3.850 1.00 96.56 153 ASN A C 1
ATOM 1240 O O . ASN A 1 153 ? 3.121 -10.919 2.862 1.00 96.56 153 ASN A O 1
ATOM 1244 N N . LEU A 1 154 ? 4.117 -12.672 3.877 1.00 96.62 154 LEU A N 1
ATOM 1245 C CA . LEU A 1 154 ? 5.111 -12.932 2.834 1.00 96.62 154 LEU A CA 1
ATOM 1246 C C . LEU A 1 154 ? 4.518 -13.006 1.421 1.00 96.62 154 LEU A C 1
ATOM 1248 O O . LEU A 1 154 ? 5.074 -12.410 0.510 1.00 96.62 154 LEU A O 1
ATOM 1252 N N . ASP A 1 155 ? 3.389 -13.690 1.221 1.00 96.94 155 ASP A N 1
ATOM 1253 C CA . ASP A 1 155 ? 2.814 -13.844 -0.124 1.00 96.94 155 ASP A CA 1
ATOM 1254 C C . ASP A 1 155 ? 2.311 -12.504 -0.687 1.00 96.94 155 ASP A C 1
ATOM 1256 O O . ASP A 1 155 ? 2.389 -12.256 -1.894 1.00 96.94 155 ASP A O 1
ATOM 1260 N N . VAL A 1 156 ? 1.797 -11.623 0.180 1.00 97.94 156 VAL A N 1
ATOM 1261 C CA . VAL A 1 156 ? 1.383 -10.269 -0.217 1.00 97.94 156 VAL A CA 1
ATOM 1262 C C . VAL A 1 156 ? 2.609 -9.426 -0.539 1.00 97.94 156 VAL A C 1
ATOM 1264 O O . VAL A 1 156 ? 2.630 -8.780 -1.583 1.00 97.94 156 VAL A O 1
ATOM 1267 N N . THR A 1 157 ? 3.643 -9.479 0.304 1.00 98.12 157 THR A N 1
ATOM 1268 C CA . THR A 1 157 ? 4.897 -8.749 0.087 1.00 98.12 157 THR A CA 1
ATOM 1269 C C . THR A 1 157 ? 5.621 -9.215 -1.181 1.00 98.12 157 THR A C 1
ATOM 1271 O O . THR A 1 157 ? 6.080 -8.381 -1.952 1.00 98.12 157 THR A O 1
ATOM 1274 N N . GLU A 1 158 ? 5.654 -10.519 -1.475 1.00 97.31 158 GLU A N 1
ATOM 1275 C CA . GLU A 1 158 ? 6.213 -11.042 -2.731 1.00 97.31 158 GLU A CA 1
ATOM 1276 C C . GLU A 1 158 ? 5.424 -10.561 -3.954 1.00 97.31 158 GLU A C 1
ATOM 1278 O O . GLU A 1 158 ? 6.016 -10.241 -4.983 1.00 97.31 158 GLU A O 1
ATOM 1283 N N . THR A 1 159 ? 4.092 -10.496 -3.854 1.00 97.50 159 THR A N 1
ATOM 1284 C CA . THR A 1 159 ? 3.249 -9.968 -4.940 1.00 97.50 159 THR A CA 1
ATOM 1285 C C . THR A 1 159 ? 3.475 -8.464 -5.122 1.00 97.50 159 THR A C 1
ATOM 1287 O O . THR A 1 159 ? 3.467 -7.971 -6.251 1.00 97.50 159 THR A O 1
ATOM 1290 N N . TRP A 1 160 ? 3.701 -7.728 -4.030 1.00 98.06 160 TRP A N 1
ATOM 1291 C CA . TRP A 1 160 ? 4.076 -6.317 -4.083 1.00 98.06 160 TRP A CA 1
ATOM 1292 C C . TRP A 1 160 ? 5.423 -6.138 -4.782 1.00 98.06 160 TRP A C 1
ATOM 1294 O O . TRP A 1 160 ? 5.486 -5.403 -5.763 1.00 98.06 160 TRP A O 1
ATOM 1304 N N . LEU A 1 161 ? 6.445 -6.895 -4.378 1.00 97.56 161 LEU A N 1
ATOM 1305 C CA . LEU A 1 161 ? 7.760 -6.899 -5.018 1.00 97.56 161 LEU A CA 1
ATOM 1306 C C . LEU A 1 161 ? 7.669 -7.195 -6.525 1.00 97.56 161 LEU A C 1
ATOM 1308 O O . LEU A 1 161 ? 8.250 -6.476 -7.334 1.00 97.56 161 LEU A O 1
ATOM 1312 N N . GLU A 1 162 ? 6.893 -8.207 -6.922 1.00 96.56 162 GLU A N 1
ATOM 1313 C CA . GLU A 1 162 ? 6.654 -8.514 -8.338 1.00 96.56 162 GLU A CA 1
ATOM 1314 C C . GLU A 1 162 ? 6.020 -7.330 -9.084 1.00 96.56 162 GLU A C 1
ATOM 1316 O O . GLU A 1 162 ? 6.417 -7.008 -10.203 1.00 96.56 162 GLU A O 1
ATOM 1321 N N . THR A 1 163 ? 5.041 -6.671 -8.463 1.00 96.94 163 THR A N 1
ATOM 1322 C CA . THR A 1 163 ? 4.352 -5.514 -9.051 1.00 96.94 163 THR A CA 1
ATOM 1323 C C . THR A 1 163 ? 5.322 -4.347 -9.250 1.00 96.94 163 THR A C 1
ATOM 1325 O O . THR A 1 163 ? 5.340 -3.750 -10.324 1.00 96.94 163 THR A O 1
ATOM 1328 N N . GLU A 1 164 ? 6.176 -4.061 -8.263 1.00 97.12 164 GLU A N 1
ATOM 1329 C CA . GLU A 1 164 ? 7.190 -2.999 -8.346 1.00 97.12 164 GLU A CA 1
ATOM 1330 C C . GLU A 1 164 ? 8.260 -3.302 -9.406 1.00 97.12 164 GLU A C 1
ATOM 1332 O O . GLU A 1 164 ? 8.695 -2.390 -10.108 1.00 97.12 164 GLU A O 1
ATOM 1337 N N . HIS A 1 165 ? 8.623 -4.576 -9.605 1.00 95.38 165 HIS A N 1
ATOM 1338 C CA . HIS A 1 165 ? 9.495 -4.992 -10.709 1.00 95.38 165 HIS A CA 1
ATOM 1339 C C . HIS A 1 165 ? 8.882 -4.725 -12.083 1.00 95.38 165 HIS A C 1
ATOM 1341 O O . HIS A 1 165 ? 9.571 -4.217 -12.965 1.00 95.38 165 HIS A O 1
ATOM 1347 N N . VAL A 1 166 ? 7.600 -5.045 -12.275 1.00 95.06 166 VAL A N 1
ATOM 1348 C CA . VAL A 1 166 ? 6.906 -4.783 -13.549 1.00 95.06 166 VAL A CA 1
ATOM 1349 C C . VAL A 1 166 ? 6.777 -3.276 -13.813 1.00 95.06 166 VAL A C 1
ATOM 1351 O O . VAL A 1 166 ? 6.802 -2.859 -14.969 1.00 95.06 166 VAL A O 1
ATOM 1354 N N . MET A 1 167 ? 6.685 -2.465 -12.755 1.00 96.50 167 MET A N 1
ATOM 1355 C CA . MET A 1 167 ? 6.675 -0.998 -12.823 1.00 96.50 167 MET A CA 1
ATOM 1356 C C . MET A 1 167 ? 8.071 -0.361 -12.863 1.00 96.50 167 MET A C 1
ATOM 1358 O O . MET A 1 167 ? 8.159 0.855 -12.950 1.00 96.50 167 MET A O 1
ATOM 1362 N N . GLN A 1 168 ? 9.150 -1.145 -12.766 1.00 95.38 168 GLN A N 1
ATOM 1363 C CA . GLN A 1 168 ? 10.537 -0.657 -12.744 1.00 95.38 168 GLN A CA 1
ATOM 1364 C C . GLN A 1 168 ? 10.827 0.381 -11.635 1.00 95.38 168 GLN A C 1
ATOM 1366 O O . GLN A 1 168 ? 11.713 1.225 -11.755 1.00 95.38 168 GLN A O 1
ATOM 1371 N N . ASN A 1 169 ? 10.104 0.317 -10.515 1.00 96.19 169 ASN A N 1
ATOM 1372 C CA . ASN A 1 169 ? 10.224 1.275 -9.415 1.00 96.19 169 ASN A CA 1
ATOM 1373 C C . ASN A 1 169 ? 11.325 0.853 -8.430 1.00 96.19 169 ASN A C 1
ATOM 1375 O O . ASN A 1 169 ? 11.056 0.268 -7.380 1.00 96.19 169 ASN A O 1
ATOM 1379 N N . THR A 1 170 ? 12.578 1.136 -8.781 1.00 94.69 170 THR A N 1
ATOM 1380 C CA . THR A 1 170 ? 13.785 0.658 -8.075 1.00 94.69 170 THR A CA 1
ATOM 1381 C C . THR A 1 170 ? 13.784 0.925 -6.568 1.00 94.69 170 THR A C 1
ATOM 1383 O O . THR A 1 170 ? 14.123 0.026 -5.801 1.00 94.69 170 THR A O 1
ATOM 1386 N N . ILE A 1 171 ? 13.317 2.097 -6.122 1.00 95.38 171 ILE A N 1
ATOM 1387 C CA . ILE A 1 171 ? 13.209 2.427 -4.689 1.00 95.38 171 ILE A CA 1
ATOM 1388 C C . ILE A 1 171 ? 12.265 1.459 -3.970 1.00 95.38 171 ILE A C 1
ATOM 1390 O O . ILE A 1 171 ? 12.582 0.943 -2.900 1.00 95.38 171 ILE A O 1
ATOM 1394 N N . ASN A 1 172 ? 11.076 1.222 -4.527 1.00 96.44 172 ASN A N 1
ATOM 1395 C CA . ASN A 1 172 ? 10.117 0.332 -3.879 1.00 96.44 172 ASN A CA 1
ATOM 1396 C C . ASN A 1 172 ? 10.476 -1.146 -4.060 1.00 96.44 172 ASN A C 1
ATOM 1398 O O . ASN A 1 172 ? 10.116 -1.938 -3.193 1.00 96.44 172 ASN A O 1
ATOM 1402 N N . ILE A 1 173 ? 11.210 -1.513 -5.117 1.00 96.12 173 ILE A N 1
ATOM 1403 C CA . ILE A 1 173 ? 11.801 -2.851 -5.260 1.00 96.12 173 ILE A CA 1
ATOM 1404 C C . ILE A 1 173 ? 12.713 -3.134 -4.063 1.00 96.12 173 ILE A C 1
ATOM 1406 O O . ILE A 1 173 ? 12.524 -4.144 -3.392 1.00 96.12 173 ILE A O 1
ATOM 1410 N N . GLU A 1 174 ? 13.640 -2.229 -3.739 1.00 96.38 174 GLU A N 1
ATOM 1411 C CA . GLU A 1 174 ? 14.540 -2.395 -2.590 1.00 96.38 174 GLU A CA 1
ATOM 1412 C C . GLU A 1 174 ? 13.764 -2.499 -1.267 1.00 96.38 174 GLU A C 1
ATOM 1414 O O . GLU A 1 174 ? 13.994 -3.414 -0.474 1.00 96.38 174 GLU A O 1
ATOM 1419 N N . ASN A 1 175 ? 12.783 -1.616 -1.050 1.00 96.62 175 ASN A N 1
ATOM 1420 C CA . ASN A 1 175 ? 11.938 -1.657 0.147 1.00 96.62 175 ASN A CA 1
ATOM 1421 C C . ASN A 1 175 ? 11.178 -2.989 0.277 1.00 96.62 175 ASN A C 1
ATOM 1423 O O . ASN A 1 175 ? 11.136 -3.581 1.358 1.00 96.62 175 ASN A O 1
ATOM 1427 N N . ALA A 1 176 ? 10.592 -3.477 -0.818 1.00 97.44 176 ALA A N 1
ATOM 1428 C CA . ALA A 1 176 ? 9.845 -4.727 -0.835 1.00 97.44 176 ALA A CA 1
ATOM 1429 C C . ALA A 1 176 ? 10.762 -5.956 -0.683 1.00 97.44 176 ALA A C 1
ATOM 1431 O O . ALA A 1 176 ? 10.388 -6.905 0.011 1.00 97.44 176 ALA A O 1
ATOM 1432 N N . GLU A 1 177 ? 11.971 -5.941 -1.261 1.00 97.62 177 GLU A N 1
ATOM 1433 C CA . GLU A 1 177 ? 12.989 -6.979 -1.043 1.00 97.62 177 GLU A CA 1
ATOM 1434 C C . GLU A 1 177 ? 13.417 -7.029 0.429 1.00 97.62 177 GLU A C 1
ATOM 1436 O O . GLU A 1 177 ? 13.429 -8.109 1.025 1.00 97.62 177 GLU A O 1
ATOM 1441 N N . ASN A 1 178 ? 13.719 -5.879 1.038 1.00 97.75 178 ASN A N 1
ATOM 1442 C CA . ASN A 1 178 ? 14.102 -5.786 2.448 1.00 97.75 178 ASN A CA 1
ATOM 1443 C C . ASN A 1 178 ? 13.006 -6.334 3.368 1.00 97.75 178 ASN A C 1
ATOM 1445 O O . ASN A 1 178 ? 13.286 -7.137 4.261 1.00 97.75 178 ASN A O 1
ATOM 1449 N N . LEU A 1 179 ? 11.747 -5.991 3.093 1.00 97.44 179 LEU A N 1
ATOM 1450 C CA . LEU A 1 179 ? 10.612 -6.499 3.856 1.00 97.44 179 LEU A CA 1
ATOM 1451 C C . LEU A 1 179 ? 10.410 -8.011 3.660 1.00 97.44 179 LEU A C 1
ATOM 1453 O O . LEU A 1 179 ? 10.173 -8.736 4.627 1.00 97.44 179 LEU A O 1
ATOM 1457 N N . CYS A 1 180 ? 10.586 -8.526 2.437 1.00 98.00 180 CYS A N 1
ATOM 1458 C CA . CYS A 1 180 ? 10.585 -9.968 2.181 1.00 98.00 180 CYS A CA 1
ATOM 1459 C C . CYS A 1 180 ? 11.665 -10.688 3.006 1.00 98.00 180 CYS A C 1
ATOM 1461 O O . CYS A 1 180 ? 11.377 -11.720 3.615 1.00 98.00 180 CYS A O 1
ATOM 1463 N N . ARG A 1 181 ? 12.892 -10.147 3.056 1.00 98.25 181 ARG A N 1
ATOM 1464 C CA . ARG A 1 181 ? 14.004 -10.700 3.853 1.00 98.25 181 ARG A CA 1
ATOM 1465 C C . ARG A 1 181 ? 13.652 -10.746 5.333 1.00 98.25 181 ARG A C 1
ATOM 1467 O O . ARG A 1 181 ? 13.846 -11.783 5.964 1.00 98.25 181 ARG A O 1
ATOM 1474 N N . GLU A 1 182 ? 13.106 -9.655 5.865 1.00 97.75 182 GLU A N 1
ATOM 1475 C CA . GLU A 1 182 ? 12.703 -9.556 7.268 1.00 97.75 182 GLU A CA 1
ATOM 1476 C C . GLU A 1 182 ? 11.654 -10.617 7.630 1.00 97.75 182 GLU A C 1
ATOM 1478 O O . GLU A 1 182 ? 11.820 -11.351 8.608 1.00 97.75 182 GLU A O 1
ATOM 1483 N N . ILE A 1 183 ? 10.602 -10.752 6.816 1.00 97.31 183 ILE A N 1
ATOM 1484 C CA . ILE A 1 183 ? 9.538 -11.737 7.047 1.00 97.31 183 ILE A CA 1
ATOM 1485 C C . ILE A 1 183 ? 10.088 -13.164 6.933 1.00 97.31 183 ILE A C 1
ATOM 1487 O O . ILE A 1 183 ? 9.816 -13.991 7.803 1.00 97.31 183 ILE A O 1
ATOM 1491 N N . MET A 1 184 ? 10.884 -13.466 5.898 1.00 98.00 184 MET A N 1
ATOM 1492 C CA . MET A 1 184 ? 11.486 -14.794 5.711 1.00 98.00 184 MET A CA 1
ATOM 1493 C C . MET A 1 184 ? 12.412 -15.172 6.875 1.00 98.00 184 MET A C 1
ATOM 1495 O O . MET A 1 184 ? 12.379 -16.310 7.347 1.00 98.00 184 MET A O 1
ATOM 1499 N N . HIS A 1 185 ? 13.201 -14.219 7.371 1.00 97.62 185 HIS A N 1
ATOM 1500 C CA . HIS A 1 185 ? 14.053 -14.418 8.539 1.00 97.62 185 HIS A CA 1
ATOM 1501 C C . HIS A 1 185 ? 13.219 -14.711 9.796 1.00 97.62 185 HIS A C 1
ATOM 1503 O O . HIS A 1 185 ? 13.502 -15.672 10.509 1.00 97.62 185 HIS A O 1
ATOM 1509 N N . LYS A 1 186 ? 12.140 -13.948 10.036 1.00 97.12 186 LYS A N 1
ATOM 1510 C CA . LYS A 1 186 ? 11.207 -14.172 11.159 1.00 97.12 186 LYS A CA 1
ATOM 1511 C C . LYS A 1 186 ? 10.561 -15.562 11.141 1.00 97.12 186 LYS A C 1
ATOM 1513 O O . LYS A 1 186 ? 10.267 -16.097 12.205 1.00 97.12 186 LYS A O 1
ATOM 1518 N N . VAL A 1 187 ? 10.366 -16.161 9.963 1.00 96.88 187 VAL A N 1
ATOM 1519 C CA . VAL A 1 187 ? 9.822 -17.527 9.819 1.00 96.88 187 VAL A CA 1
ATOM 1520 C C . VAL A 1 187 ? 10.902 -18.615 9.699 1.00 96.88 187 VAL A C 1
ATOM 1522 O O . VAL A 1 187 ? 10.581 -19.766 9.410 1.00 96.88 187 VAL A O 1
ATOM 1525 N N . GLY A 1 188 ? 12.175 -18.279 9.945 1.00 97.75 188 GLY A N 1
ATOM 1526 C CA . GLY A 1 188 ? 13.265 -19.246 10.118 1.00 97.75 188 GLY A CA 1
ATOM 1527 C C . GLY A 1 188 ? 14.092 -19.571 8.870 1.00 97.75 188 GLY A C 1
ATOM 1528 O O . GLY A 1 188 ? 14.857 -20.535 8.891 1.00 97.75 188 GLY A O 1
ATOM 1529 N N . PHE A 1 189 ? 13.976 -18.804 7.781 1.00 97.62 189 PHE A N 1
ATOM 1530 C CA . PHE A 1 189 ? 14.847 -18.989 6.616 1.00 97.62 189 PHE A CA 1
ATOM 1531 C C . PHE A 1 189 ? 16.253 -18.473 6.927 1.00 97.62 189 PHE A C 1
ATOM 1533 O O . PHE A 1 189 ? 16.424 -17.383 7.474 1.00 97.62 189 PHE A O 1
ATOM 1540 N N . ASN A 1 190 ? 17.277 -19.218 6.514 1.00 97.94 190 ASN A N 1
ATOM 1541 C CA . ASN A 1 190 ? 18.650 -18.721 6.565 1.00 97.94 190 ASN A CA 1
ATOM 1542 C C . ASN A 1 190 ? 18.971 -17.814 5.364 1.00 97.94 190 ASN A C 1
ATOM 1544 O O . ASN A 1 190 ? 18.319 -17.878 4.321 1.00 97.94 190 ASN A O 1
ATOM 1548 N N . VAL A 1 191 ? 20.034 -17.012 5.486 1.00 96.56 191 VAL A N 1
ATOM 1549 C CA . VAL A 1 191 ? 20.453 -16.035 4.462 1.00 96.56 191 VAL A CA 1
ATOM 1550 C C . VAL A 1 191 ? 20.586 -16.666 3.071 1.00 96.56 191 VAL A C 1
ATOM 1552 O O . VAL A 1 191 ? 20.067 -16.121 2.103 1.00 96.56 191 VAL A O 1
ATOM 1555 N N . LYS A 1 192 ? 21.199 -17.853 2.953 1.00 96.19 192 LYS A N 1
ATOM 1556 C CA . LYS A 1 192 ? 21.380 -18.523 1.652 1.00 96.19 192 LYS A CA 1
ATOM 1557 C C . LYS A 1 192 ? 20.044 -18.911 1.009 1.00 96.19 192 LYS A C 1
ATOM 1559 O O . LYS A 1 192 ? 19.897 -18.789 -0.204 1.00 96.19 192 LYS A O 1
ATOM 1564 N N . GLN A 1 193 ? 19.076 -19.375 1.801 1.00 96.94 193 GLN A N 1
ATOM 1565 C CA . GLN A 1 193 ? 17.732 -19.706 1.314 1.00 96.94 193 GLN A CA 1
ATOM 1566 C C . GLN A 1 193 ? 16.977 -18.458 0.845 1.00 96.94 193 GLN A C 1
ATOM 1568 O O . GLN A 1 193 ? 16.310 -18.513 -0.188 1.00 96.94 193 GLN A O 1
ATOM 1573 N N . ILE A 1 194 ? 17.105 -17.348 1.580 1.00 96.69 194 ILE A N 1
ATOM 1574 C CA . ILE A 1 194 ? 16.479 -16.064 1.238 1.00 96.69 194 ILE A CA 1
ATOM 1575 C C . ILE A 1 194 ? 17.031 -15.544 -0.091 1.00 96.69 194 ILE A C 1
ATOM 1577 O O . ILE A 1 194 ? 16.255 -15.291 -1.012 1.00 96.69 194 ILE A O 1
ATOM 1581 N N . GLU A 1 195 ? 18.359 -15.456 -0.226 1.00 95.25 195 GLU A N 1
ATOM 1582 C CA . GLU A 1 195 ? 18.997 -14.982 -1.462 1.00 95.25 195 GLU A CA 1
ATOM 1583 C C . GLU A 1 195 ? 18.611 -15.837 -2.661 1.00 95.25 195 GLU A C 1
ATOM 1585 O O . GLU A 1 195 ? 18.247 -15.308 -3.710 1.00 95.25 195 GLU A O 1
ATOM 1590 N N . LYS A 1 196 ? 18.640 -17.166 -2.496 1.00 95.50 196 LYS A N 1
ATOM 1591 C CA . LYS A 1 196 ? 18.249 -18.088 -3.559 1.00 95.50 196 LYS A CA 1
ATOM 1592 C C . LYS A 1 196 ? 16.802 -17.844 -3.993 1.00 95.50 196 LYS A C 1
ATOM 1594 O O . LYS A 1 196 ? 16.539 -17.729 -5.182 1.00 95.50 196 LYS A O 1
ATOM 1599 N N . ARG A 1 197 ? 15.867 -17.719 -3.045 1.00 96.31 197 ARG A N 1
ATOM 1600 C CA . ARG A 1 197 ? 14.445 -17.501 -3.347 1.00 96.31 197 ARG A CA 1
ATOM 1601 C C . ARG A 1 197 ? 14.204 -16.172 -4.064 1.00 96.31 197 ARG A C 1
ATOM 1603 O O . ARG A 1 197 ? 13.481 -16.153 -5.056 1.00 96.31 197 ARG A O 1
ATOM 1610 N N . LEU A 1 198 ? 14.806 -15.080 -3.592 1.00 93.25 198 LEU A N 1
ATOM 1611 C CA . LEU A 1 198 ? 14.687 -13.771 -4.246 1.00 93.25 198 LEU A CA 1
ATOM 1612 C C . LEU A 1 198 ? 15.333 -13.779 -5.636 1.00 93.25 198 LEU A C 1
ATOM 1614 O O . LEU A 1 198 ? 14.771 -13.232 -6.581 1.00 93.25 198 LEU A O 1
ATOM 1618 N N . PHE A 1 199 ? 16.479 -14.446 -5.792 1.00 91.38 199 PHE A N 1
ATOM 1619 C CA . PHE A 1 199 ? 17.109 -14.644 -7.094 1.00 91.38 199 PHE A CA 1
ATOM 1620 C C . PHE A 1 199 ? 16.203 -15.423 -8.059 1.00 91.38 199 PHE A C 1
ATOM 1622 O O . PHE A 1 199 ? 15.935 -14.935 -9.156 1.00 91.38 199 PHE A O 1
ATOM 1629 N N . ASP A 1 200 ? 15.669 -16.574 -7.641 1.00 92.44 200 ASP A N 1
ATOM 1630 C CA . ASP A 1 200 ? 14.778 -17.407 -8.459 1.00 92.44 200 ASP A CA 1
ATOM 1631 C C . ASP A 1 200 ? 13.539 -16.611 -8.917 1.00 92.44 200 ASP A C 1
ATOM 1633 O O . ASP A 1 200 ? 13.151 -16.659 -10.088 1.00 92.44 200 ASP A O 1
ATOM 1637 N N . LYS A 1 201 ? 12.959 -15.800 -8.022 1.00 91.81 201 LYS A N 1
ATOM 1638 C CA . LYS A 1 201 ? 11.837 -14.903 -8.335 1.00 91.81 201 LYS A CA 1
ATOM 1639 C C . LYS A 1 201 ? 12.217 -13.822 -9.350 1.00 91.81 201 LYS A C 1
ATOM 1641 O O . LYS A 1 201 ? 11.518 -13.659 -10.349 1.00 91.81 201 LYS A O 1
ATOM 1646 N N . ARG A 1 202 ? 13.351 -13.135 -9.165 1.00 88.31 202 ARG A N 1
ATOM 1647 C CA . ARG A 1 202 ? 13.856 -12.136 -10.128 1.00 88.31 202 ARG A CA 1
ATOM 1648 C C . ARG A 1 202 ? 14.082 -12.737 -11.513 1.00 88.31 202 ARG A C 1
ATOM 1650 O O . ARG A 1 202 ? 13.746 -12.117 -12.525 1.00 88.31 202 ARG A O 1
ATOM 1657 N N . MET A 1 203 ? 14.602 -13.960 -11.578 1.00 87.19 203 MET A N 1
ATOM 1658 C CA . MET A 1 203 ? 14.780 -14.679 -12.842 1.00 87.19 203 MET A CA 1
ATOM 1659 C C . MET A 1 203 ? 13.439 -15.010 -13.506 1.00 87.19 203 MET A C 1
ATOM 1661 O O . MET A 1 203 ? 13.293 -14.842 -14.717 1.00 87.19 203 MET A O 1
ATOM 1665 N N . GLN A 1 204 ? 12.431 -15.404 -12.725 1.00 88.38 204 GLN A N 1
ATOM 1666 C CA . GLN A 1 204 ? 11.081 -15.643 -13.234 1.00 88.38 204 GLN A CA 1
ATOM 1667 C C . GLN A 1 204 ? 10.451 -14.369 -13.827 1.00 88.38 204 GLN A C 1
ATOM 1669 O O . GLN A 1 204 ? 9.867 -14.414 -14.912 1.00 88.38 204 GLN A O 1
ATOM 1674 N N . TRP A 1 205 ? 10.591 -13.227 -13.151 1.00 85.19 205 TRP A N 1
ATOM 1675 C CA . TRP A 1 205 ? 9.970 -11.966 -13.574 1.00 85.19 205 TRP A CA 1
ATOM 1676 C C . TRP A 1 205 ? 10.685 -11.313 -14.756 1.00 85.19 205 TRP A C 1
ATOM 1678 O O . TRP A 1 205 ? 10.037 -10.872 -15.706 1.00 85.19 205 TRP A O 1
ATOM 1688 N N . SER A 1 206 ? 12.020 -11.326 -14.753 1.00 77.94 206 SER A N 1
ATOM 1689 C CA . SER A 1 206 ? 12.820 -10.844 -15.886 1.00 77.94 206 SER A CA 1
ATOM 1690 C C . SER A 1 206 ? 12.565 -11.652 -17.161 1.00 77.94 206 SER A C 1
ATOM 1692 O O . SER A 1 206 ? 12.569 -11.085 -18.253 1.00 77.94 206 SER A O 1
ATOM 1694 N N . GLY A 1 207 ? 12.265 -12.950 -17.041 1.00 73.75 207 GLY A N 1
ATOM 1695 C CA . GLY A 1 207 ? 11.793 -13.772 -18.156 1.00 73.75 207 GLY A CA 1
ATOM 1696 C C . GLY A 1 207 ? 10.507 -13.226 -18.787 1.00 73.75 207 GLY A C 1
ATOM 1697 O O . GLY A 1 207 ? 10.425 -13.123 -20.008 1.00 73.75 207 GLY A O 1
ATOM 1698 N N . GLY A 1 208 ? 9.538 -12.800 -17.972 1.00 67.50 208 GLY A N 1
ATOM 1699 C CA . GLY A 1 208 ? 8.294 -12.181 -18.445 1.00 67.50 208 GLY A CA 1
ATOM 1700 C C . GLY A 1 208 ? 8.527 -10.874 -19.209 1.00 67.50 208 GLY A C 1
ATOM 1701 O O . GLY A 1 208 ? 8.008 -10.706 -20.313 1.00 67.50 208 GLY A O 1
ATOM 1702 N N . VAL A 1 209 ? 9.375 -9.992 -18.671 1.00 64.94 209 VAL A N 1
ATOM 1703 C CA . VAL A 1 209 ? 9.733 -8.714 -19.317 1.00 64.94 209 VAL A CA 1
ATOM 1704 C C . VAL A 1 209 ? 10.493 -8.950 -20.629 1.00 64.94 209 VAL A C 1
ATOM 1706 O O . VAL A 1 209 ? 10.177 -8.350 -21.656 1.00 64.94 209 VAL A O 1
ATOM 1709 N N . ARG A 1 210 ? 11.434 -9.904 -20.651 1.00 71.88 210 ARG A N 1
ATOM 1710 C CA . ARG A 1 210 ? 12.162 -10.286 -21.874 1.00 71.88 210 ARG A CA 1
ATOM 1711 C C . ARG A 1 210 ? 11.246 -10.866 -22.950 1.00 71.88 210 ARG A C 1
ATOM 1713 O O . ARG A 1 210 ? 11.445 -10.572 -24.125 1.00 71.88 210 ARG A O 1
ATOM 1720 N N . ILE A 1 211 ? 10.239 -11.661 -22.579 1.00 68.31 211 ILE A N 1
ATOM 1721 C CA . ILE A 1 211 ? 9.262 -12.209 -23.536 1.00 68.31 211 ILE A CA 1
ATOM 1722 C C . ILE A 1 211 ? 8.460 -11.082 -24.203 1.00 68.31 211 ILE A C 1
ATOM 1724 O O . ILE A 1 211 ? 8.200 -11.156 -25.405 1.00 68.31 211 ILE A O 1
ATOM 1728 N N . LEU A 1 212 ? 8.090 -10.034 -23.461 1.00 59.03 212 LEU A N 1
ATOM 1729 C CA . LEU A 1 212 ? 7.400 -8.868 -24.024 1.00 59.03 212 LEU A CA 1
ATOM 1730 C C . LEU A 1 212 ? 8.303 -8.102 -25.003 1.00 59.03 212 LEU A C 1
ATOM 1732 O O . LEU A 1 212 ? 7.898 -7.871 -26.143 1.00 59.03 212 LEU A O 1
ATOM 1736 N N . ALA A 1 213 ? 9.559 -7.845 -24.625 1.00 66.69 213 ALA A N 1
ATOM 1737 C CA . ALA A 1 213 ? 10.544 -7.216 -25.510 1.00 66.69 213 ALA A CA 1
ATOM 1738 C C . ALA A 1 213 ? 10.774 -8.022 -26.807 1.00 66.69 213 ALA A C 1
ATOM 1740 O O . ALA A 1 213 ? 10.771 -7.470 -27.906 1.00 66.69 213 ALA A O 1
ATOM 1741 N N . GLN A 1 214 ? 10.882 -9.353 -26.710 1.00 75.12 214 GLN A N 1
ATOM 1742 C CA . GLN A 1 214 ? 11.017 -10.231 -27.879 1.00 75.12 214 GLN A CA 1
ATOM 1743 C C . GLN A 1 214 ? 9.776 -10.219 -28.785 1.00 75.12 214 GLN A C 1
ATOM 1745 O O . GLN A 1 214 ? 9.904 -10.315 -30.006 1.00 75.12 214 GLN A O 1
ATOM 1750 N N . ARG A 1 215 ? 8.567 -10.103 -28.219 1.00 72.94 215 ARG A N 1
ATOM 1751 C CA . ARG A 1 215 ? 7.326 -9.979 -29.004 1.00 72.94 215 ARG A CA 1
ATOM 1752 C C . ARG A 1 215 ? 7.256 -8.644 -29.750 1.00 72.94 215 ARG A C 1
ATOM 1754 O O . ARG A 1 215 ? 6.850 -8.653 -30.910 1.00 72.94 215 ARG A O 1
ATOM 1761 N N . LYS A 1 216 ? 7.692 -7.539 -29.127 1.00 71.50 216 LYS A N 1
ATOM 1762 C CA . LYS A 1 216 ? 7.816 -6.210 -29.763 1.00 71.50 216 LYS A CA 1
ATOM 1763 C C . LYS A 1 216 ? 8.765 -6.275 -30.962 1.00 71.50 216 LYS A C 1
ATOM 1765 O O . LYS A 1 216 ? 8.367 -5.906 -32.063 1.00 71.50 216 LYS A O 1
ATOM 1770 N N . GLN A 1 217 ? 9.950 -6.862 -30.782 1.00 79.38 217 GLN A N 1
ATOM 1771 C CA . GLN A 1 217 ? 10.935 -7.031 -31.855 1.00 79.38 217 GLN A CA 1
ATOM 1772 C C . GLN A 1 217 ? 10.368 -7.813 -33.053 1.00 79.38 217 GLN A C 1
ATOM 1774 O O . GLN A 1 217 ? 10.414 -7.337 -34.185 1.00 79.38 217 GLN A O 1
ATOM 1779 N N . LYS A 1 218 ? 9.733 -8.967 -32.803 1.00 86.06 218 LYS A N 1
ATOM 1780 C CA . LYS A 1 218 ? 9.112 -9.775 -33.869 1.00 86.06 218 LYS A CA 1
ATOM 1781 C C . LYS A 1 218 ? 7.965 -9.054 -34.585 1.00 86.06 218 LYS A C 1
ATOM 1783 O O . LYS A 1 218 ? 7.777 -9.244 -35.783 1.00 86.06 218 LYS A O 1
ATOM 1788 N N . ALA A 1 219 ? 7.177 -8.250 -33.868 1.00 81.81 219 ALA A N 1
ATOM 1789 C CA . ALA A 1 219 ? 6.091 -7.478 -34.469 1.00 81.81 219 ALA A CA 1
ATOM 1790 C C . ALA A 1 219 ? 6.618 -6.374 -35.403 1.00 81.81 219 ALA A C 1
ATOM 1792 O O . ALA A 1 219 ? 6.060 -6.184 -36.484 1.00 81.81 219 ALA A O 1
ATOM 1793 N N . VAL A 1 220 ? 7.707 -5.698 -35.021 1.00 85.56 220 VAL A N 1
ATOM 1794 C CA . VAL A 1 220 ? 8.387 -4.693 -35.856 1.00 85.56 220 VAL A CA 1
ATOM 1795 C C . VAL A 1 220 ? 8.977 -5.336 -37.112 1.00 85.56 220 VAL A C 1
ATOM 1797 O O . VAL A 1 220 ? 8.727 -4.857 -38.217 1.00 85.56 220 VAL A O 1
ATOM 1800 N N . GLU A 1 221 ? 9.683 -6.460 -36.970 1.00 93.50 221 GLU A N 1
ATOM 1801 C CA . GLU A 1 221 ? 10.248 -7.212 -38.102 1.00 93.50 221 GLU A CA 1
ATOM 1802 C C . GLU A 1 221 ? 9.159 -7.646 -39.097 1.00 93.50 221 GLU A C 1
ATOM 1804 O O . GLU A 1 221 ? 9.306 -7.466 -40.307 1.00 93.50 221 GLU A O 1
ATOM 1809 N N . ALA A 1 222 ? 8.019 -8.137 -38.601 1.00 91.31 222 ALA A N 1
ATOM 1810 C CA . ALA A 1 222 ? 6.890 -8.527 -39.445 1.00 91.31 222 ALA A CA 1
ATOM 1811 C C . ALA A 1 222 ? 6.248 -7.336 -40.184 1.00 91.31 222 ALA A C 1
ATOM 1813 O O . ALA A 1 222 ? 5.775 -7.489 -41.311 1.00 91.31 222 ALA A O 1
ATOM 1814 N N . GLN A 1 223 ? 6.209 -6.146 -39.574 1.00 90.06 223 GLN A N 1
ATOM 1815 C CA . GLN A 1 223 ? 5.727 -4.930 -40.239 1.00 90.06 223 GLN A CA 1
ATOM 1816 C C . GLN A 1 223 ? 6.698 -4.452 -41.325 1.00 90.06 223 GLN A C 1
ATOM 1818 O O . GLN A 1 223 ? 6.255 -4.084 -42.412 1.00 90.06 223 GLN A O 1
ATOM 1823 N N . GLN A 1 224 ? 8.007 -4.508 -41.064 1.00 93.00 224 GLN A N 1
ATOM 1824 C CA . GLN A 1 224 ? 9.040 -4.153 -42.041 1.00 93.00 224 GLN A CA 1
ATOM 1825 C C . GLN A 1 224 ? 9.020 -5.088 -43.257 1.00 93.00 224 GLN A C 1
ATOM 1827 O O . GLN A 1 224 ? 9.063 -4.610 -44.389 1.00 93.00 224 GLN A O 1
ATOM 1832 N N . GLN A 1 225 ? 8.868 -6.399 -43.042 1.00 95.06 225 GLN A N 1
ATOM 1833 C CA . GLN A 1 225 ? 8.728 -7.374 -44.130 1.00 95.06 225 GLN A CA 1
ATOM 1834 C C . GLN A 1 225 ? 7.495 -7.088 -44.998 1.00 95.06 225 GLN A C 1
ATOM 1836 O O . GLN A 1 225 ? 7.609 -6.998 -46.219 1.00 95.06 225 GLN A O 1
ATOM 1841 N N . LYS A 1 226 ? 6.329 -6.837 -44.383 1.00 95.00 226 LYS A N 1
ATOM 1842 C CA . LYS A 1 226 ? 5.106 -6.473 -45.122 1.00 95.00 226 LYS A CA 1
ATOM 1843 C C . LYS A 1 226 ? 5.260 -5.184 -45.936 1.00 95.00 226 LYS A C 1
ATOM 1845 O O . LYS A 1 226 ? 4.710 -5.087 -47.030 1.00 95.00 226 LYS A O 1
ATOM 1850 N N . ALA A 1 227 ? 5.995 -4.198 -45.420 1.00 91.12 227 ALA A N 1
ATOM 1851 C CA . ALA A 1 227 ? 6.266 -2.956 -46.141 1.00 91.12 227 ALA A CA 1
ATOM 1852 C C . ALA A 1 227 ? 7.173 -3.180 -47.367 1.00 91.12 227 ALA A C 1
ATOM 1854 O O . ALA A 1 227 ? 6.926 -2.593 -48.419 1.00 91.12 227 ALA A O 1
ATOM 1855 N N . GLN A 1 228 ? 8.176 -4.058 -47.257 1.00 95.12 228 GLN A N 1
ATOM 1856 C CA . GLN A 1 228 ? 9.066 -4.420 -48.369 1.00 95.12 228 GLN A CA 1
ATOM 1857 C C . GLN A 1 228 ? 8.331 -5.202 -49.472 1.00 95.12 228 GLN A C 1
ATOM 1859 O O . GLN A 1 228 ? 8.516 -4.929 -50.659 1.00 95.12 228 GLN A O 1
ATOM 1864 N N . GLU A 1 229 ? 7.441 -6.125 -49.099 1.00 94.62 229 GLU A N 1
ATOM 1865 C CA . GLU A 1 229 ? 6.620 -6.884 -50.055 1.00 94.62 229 GLU A CA 1
ATOM 1866 C C . GLU A 1 229 ? 5.624 -5.995 -50.817 1.00 94.62 229 GLU A C 1
ATOM 1868 O O . GLU A 1 229 ? 5.358 -6.230 -51.996 1.00 94.62 229 GLU A O 1
ATOM 1873 N N . GLY A 1 230 ? 5.095 -4.952 -50.169 1.00 88.88 230 GLY A N 1
ATOM 1874 C CA . GLY A 1 230 ? 4.182 -3.990 -50.792 1.00 88.88 230 GLY A CA 1
ATOM 1875 C C . GLY A 1 230 ? 4.836 -3.069 -51.828 1.00 88.88 230 GLY A C 1
ATOM 1876 O O . GLY A 1 230 ? 4.143 -2.600 -52.720 1.00 88.88 230 GLY A O 1
ATOM 1877 N N . GLN A 1 231 ? 6.149 -2.828 -51.743 1.00 84.88 231 GLN A N 1
ATOM 1878 C CA . GLN A 1 231 ? 6.899 -2.011 -52.715 1.00 84.88 231 GLN A CA 1
ATOM 1879 C C . GLN A 1 231 ? 7.317 -2.787 -53.971 1.00 84.88 231 GLN A C 1
ATOM 1881 O O . GLN A 1 231 ? 7.748 -2.186 -54.951 1.00 84.88 231 GLN A O 1
ATOM 1886 N N . SER A 1 232 ? 7.211 -4.117 -53.938 1.00 84.25 232 SER A N 1
ATOM 1887 C CA . SER A 1 232 ? 7.602 -5.000 -55.044 1.00 84.25 232 SER A CA 1
ATOM 1888 C C . SER A 1 232 ? 6.430 -5.381 -55.962 1.00 84.25 232 SER A C 1
ATOM 1890 O O . SER A 1 232 ? 6.596 -6.231 -56.836 1.00 84.25 232 SER A O 1
ATOM 1892 N N . ARG A 1 233 ? 5.244 -4.798 -55.748 1.00 75.38 233 ARG A N 1
ATOM 1893 C CA . ARG A 1 233 ? 4.034 -4.988 -56.560 1.00 75.38 233 ARG A CA 1
ATOM 1894 C C . ARG A 1 233 ? 3.670 -3.696 -57.270 1.00 75.38 233 ARG A C 1
ATOM 1896 O O . ARG A 1 233 ? 3.215 -3.807 -58.427 1.00 75.38 233 ARG A O 1
#

Foldseek 3Di:
DDDPPPPAAAEDDDQQDFQLVVCVFLPPQADPPKFKWDQDVPPGTDTGDRNGGDDPDIDIPPGNDPDRYTAADDPVLLLVLLVQLQVVLLDLVNVVVLVVLCVVQVVDLVSSVVSVLVVCLPPRQCVSCVVVVHDSPRRSVRVCSRHPCCLVDLVSLLSQLLSCVSSVNVVVVVVSLVSNVVVCVVVPDDPVRSVVVVVVSVVVSVVSVVVSVVVVVVVVVVVVVVVVVVVVD

Secondary structure (DSSP, 8-state):
------S--EEE--TT-BHHHHHHHHGGGS-TT--EEEEETTTEEEEPPTTSBPPS--EESS-----SEEE---HHHHHHHHHHHHHHHTSHHHHHHHHHHHHHTTT-HHHHHHHHHHHIIIIIHHHHHHHTT---SSHHHHHHHHTGGGGG-HHHHHHHHHHHHHTT-HHHHHHHHHHHHHHHHHTT--HHHHHHHHHHHHHHHHHHHHHHHHHHHHHHHHHHHHHHHHHT-

pLDDT: mean 93.08, std 9.81, range [39.72, 98.5]